Protein AF-A0A259K367-F1 (afdb_monomer)

Structure (mmCIF, N/CA/C/O backbone):
data_AF-A0A259K367-F1
#
_entry.id   AF-A0A259K367-F1
#
loop_
_atom_site.group_PDB
_atom_site.id
_atom_site.type_symbol
_atom_site.label_atom_id
_atom_site.label_alt_id
_atom_site.label_comp_id
_atom_site.label_asym_id
_atom_site.label_entity_id
_atom_site.label_seq_id
_atom_site.pdbx_PDB_ins_code
_atom_site.Cartn_x
_atom_site.Cartn_y
_atom_site.Cartn_z
_atom_site.occupancy
_atom_site.B_iso_or_equiv
_atom_site.auth_seq_id
_atom_site.auth_comp_id
_atom_site.auth_asym_id
_atom_site.auth_atom_id
_atom_site.pdbx_PDB_model_num
ATOM 1 N N . MET A 1 1 ? -36.160 7.643 -13.868 1.00 27.03 1 MET A N 1
ATOM 2 C CA . MET A 1 1 ? -35.502 6.746 -12.889 1.00 27.03 1 MET A CA 1
ATOM 3 C C . MET A 1 1 ? -34.288 6.180 -13.616 1.00 27.03 1 MET A C 1
ATOM 5 O O . MET A 1 1 ? -34.475 5.765 -14.739 1.00 27.03 1 MET A O 1
ATOM 9 N N . THR A 1 2 ? -33.032 6.210 -13.181 1.00 29.30 2 THR A N 1
ATOM 10 C CA . THR A 1 2 ? -32.418 6.476 -11.877 1.00 29.30 2 THR A CA 1
ATOM 11 C C . THR A 1 2 ? -30.907 6.627 -12.103 1.00 29.30 2 THR A C 1
ATOM 13 O O . THR A 1 2 ? -30.274 5.742 -12.668 1.00 29.30 2 THR A O 1
ATOM 16 N N . HIS A 1 3 ? -30.339 7.720 -11.595 1.00 25.05 3 HIS A N 1
ATOM 17 C CA . HIS A 1 3 ? -28.916 8.096 -11.543 1.00 25.05 3 HIS A CA 1
ATOM 18 C C . HIS A 1 3 ? -28.037 7.195 -10.618 1.00 25.05 3 HIS A C 1
ATOM 20 O O . HIS A 1 3 ? -27.158 7.689 -9.924 1.00 25.05 3 HIS A O 1
ATOM 26 N N . ARG A 1 4 ? -28.259 5.873 -10.535 1.00 30.06 4 ARG A N 1
ATOM 27 C CA . ARG A 1 4 ? -27.858 5.062 -9.352 1.00 30.06 4 ARG A CA 1
ATOM 28 C C . ARG A 1 4 ? -26.647 4.113 -9.467 1.00 30.06 4 ARG A C 1
ATOM 30 O O . ARG A 1 4 ? -26.514 3.221 -8.634 1.00 30.06 4 ARG A O 1
ATOM 37 N N . THR A 1 5 ? -25.757 4.233 -10.454 1.00 36.41 5 THR A N 1
ATOM 38 C CA . THR A 1 5 ? -24.794 3.130 -10.721 1.00 36.41 5 THR A CA 1
ATOM 39 C C . THR A 1 5 ? -23.316 3.412 -10.441 1.00 36.41 5 THR A C 1
ATOM 41 O O . THR A 1 5 ? -22.565 2.455 -10.325 1.00 36.41 5 THR A O 1
ATOM 44 N N . GLY A 1 6 ? -22.901 4.668 -10.233 1.00 27.55 6 GLY A N 1
ATOM 45 C CA . GLY A 1 6 ? -21.590 4.976 -9.624 1.00 27.55 6 GLY A CA 1
ATOM 46 C C . GLY A 1 6 ? -21.592 4.796 -8.098 1.00 27.55 6 GLY A C 1
ATOM 47 O O . GLY A 1 6 ? -20.574 4.499 -7.488 1.00 27.55 6 GLY A O 1
ATOM 48 N N . GLU A 1 7 ? -22.775 4.871 -7.481 1.00 30.50 7 GLU A N 1
ATOM 49 C CA . GLU A 1 7 ? -22.944 4.797 -6.029 1.00 30.50 7 GLU A CA 1
ATOM 50 C C . GLU A 1 7 ? -22.576 3.434 -5.424 1.00 30.50 7 GLU A C 1
ATOM 52 O O . GLU A 1 7 ? -22.227 3.379 -4.245 1.00 30.50 7 GLU A O 1
ATOM 57 N N . LYS A 1 8 ? -22.661 2.331 -6.183 1.00 29.92 8 LYS A N 1
ATOM 58 C CA . LYS A 1 8 ? -22.537 0.965 -5.641 1.00 29.92 8 LYS A CA 1
ATOM 59 C C . LYS A 1 8 ? -21.097 0.518 -5.356 1.00 29.92 8 LYS A C 1
ATOM 61 O O . LYS A 1 8 ? -20.915 -0.282 -4.449 1.00 29.92 8 LYS A O 1
ATOM 66 N N . ARG A 1 9 ? -20.090 1.066 -6.051 1.00 31.75 9 ARG A N 1
ATOM 67 C CA . ARG A 1 9 ? -18.671 0.661 -5.922 1.00 31.75 9 ARG A CA 1
ATOM 68 C C . ARG A 1 9 ? -18.044 1.115 -4.600 1.00 31.75 9 ARG A C 1
ATOM 70 O O . ARG A 1 9 ? -17.267 0.393 -3.994 1.00 31.75 9 ARG A O 1
ATOM 77 N N . VAL A 1 10 ? -18.445 2.292 -4.122 1.00 32.44 10 VAL A N 1
ATOM 78 C CA . VAL A 1 10 ? -18.035 2.834 -2.816 1.00 32.44 10 VAL A CA 1
ATOM 79 C C . VAL A 1 10 ? -19.133 2.640 -1.763 1.00 32.44 10 VAL A C 1
ATOM 81 O O . VAL A 1 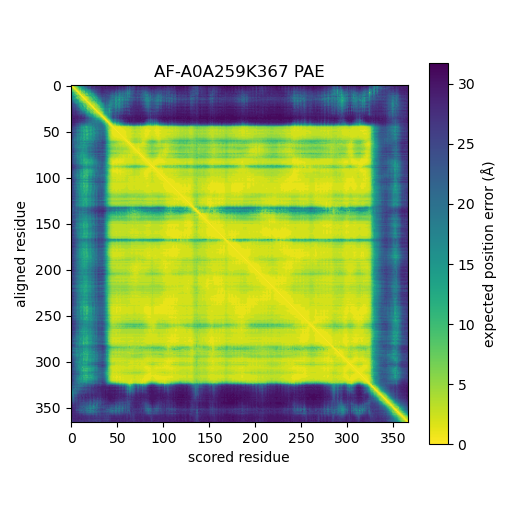10 ? -18.853 2.703 -0.575 1.00 32.44 10 VAL A O 1
ATOM 84 N N . ARG A 1 11 ? -20.376 2.326 -2.181 1.00 32.44 11 ARG A N 1
ATOM 85 C CA . ARG A 1 11 ? -21.226 1.275 -1.586 1.00 32.44 11 ARG A CA 1
ATOM 86 C C . ARG A 1 11 ? -20.780 0.625 -0.289 1.00 32.44 11 ARG A C 1
ATOM 88 O O . ARG A 1 11 ? -21.046 1.173 0.767 1.00 32.44 11 ARG A O 1
ATOM 95 N N . SER A 1 12 ? -20.190 -0.562 -0.428 1.00 37.28 12 SER A N 1
ATOM 96 C CA . SER A 1 12 ? -19.889 -1.510 0.644 1.00 37.28 12 SER A CA 1
ATOM 97 C C . SER A 1 12 ? -18.690 -1.075 1.484 1.00 37.28 12 SER A C 1
ATOM 99 O O . SER A 1 12 ? -18.785 -1.059 2.702 1.00 37.28 12 SER A O 1
ATOM 101 N N . ILE A 1 13 ? -17.612 -0.593 0.856 1.00 34.88 13 ILE A N 1
ATOM 102 C CA . ILE A 1 13 ? -16.393 -0.145 1.551 1.00 34.88 13 ILE A CA 1
ATOM 103 C C . ILE A 1 13 ? -16.637 1.143 2.340 1.00 34.88 13 ILE A C 1
ATOM 105 O O . ILE A 1 13 ? -16.359 1.211 3.536 1.00 34.88 13 ILE A O 1
ATOM 109 N N . ALA A 1 14 ? -17.225 2.165 1.710 1.00 34.38 14 ALA A N 1
ATOM 110 C CA . ALA A 1 14 ? -17.643 3.325 2.474 1.00 34.38 14 ALA A CA 1
ATOM 111 C C . ALA A 1 14 ? -18.891 3.035 3.300 1.00 34.38 14 ALA A C 1
ATOM 113 O O . ALA A 1 14 ? -19.162 3.863 4.131 1.00 34.38 14 ALA A O 1
ATOM 114 N N . ALA A 1 15 ? -19.646 1.939 3.149 1.00 36.12 15 ALA A N 1
ATOM 115 C CA . ALA A 1 15 ? -20.668 1.541 4.133 1.00 36.12 15 ALA A CA 1
ATOM 116 C C . ALA A 1 15 ? -20.095 0.780 5.335 1.00 36.12 15 ALA A C 1
ATOM 118 O O . ALA A 1 15 ? -20.813 0.665 6.314 1.00 36.12 15 ALA A O 1
ATOM 119 N N . ALA A 1 16 ? -18.844 0.316 5.301 1.00 36.44 16 ALA A N 1
ATOM 120 C CA . ALA A 1 16 ? -18.118 -0.152 6.485 1.00 36.44 16 ALA A CA 1
ATOM 121 C C . ALA A 1 16 ? -17.413 1.019 7.199 1.00 36.44 16 ALA A C 1
ATOM 123 O O . ALA A 1 16 ? -17.451 1.128 8.420 1.00 36.44 16 ALA A O 1
ATOM 124 N N . LEU A 1 17 ? -16.851 1.967 6.433 1.00 37.91 17 LEU A N 1
ATOM 125 C CA . LEU A 1 17 ? -16.208 3.171 6.979 1.00 37.91 17 LEU A CA 1
ATOM 126 C C . LEU A 1 17 ? -17.203 4.297 7.326 1.00 37.91 17 LEU A C 1
ATOM 128 O O . LEU A 1 17 ? -16.911 5.101 8.207 1.00 37.91 17 LEU A O 1
ATOM 132 N N . ARG A 1 18 ? -18.389 4.359 6.691 1.00 36.41 18 ARG A N 1
ATOM 133 C CA . ARG A 1 18 ? -19.447 5.354 6.983 1.00 36.41 18 ARG A CA 1
ATOM 134 C C . ARG A 1 18 ? -20.035 5.189 8.370 1.00 36.41 18 ARG A C 1
ATOM 136 O O . ARG A 1 18 ? -20.108 6.203 9.031 1.00 36.41 18 ARG A O 1
ATOM 143 N N . PRO A 1 19 ? -20.481 4.014 8.845 1.00 36.41 19 PRO A N 1
ATOM 144 C CA . PRO A 1 19 ? -21.033 3.886 10.187 1.00 36.41 19 PRO A CA 1
ATOM 145 C C . PRO A 1 19 ? -19.965 4.165 11.246 1.00 36.41 19 PRO A C 1
ATOM 147 O O . PRO A 1 19 ? -20.283 4.803 12.240 1.00 36.41 19 PRO A O 1
ATOM 150 N N . ALA A 1 20 ? -18.697 3.828 10.978 1.00 35.84 20 ALA A N 1
ATOM 151 C CA . ALA A 1 20 ? -17.557 4.193 11.822 1.00 35.84 20 ALA A CA 1
ATOM 152 C C . ALA A 1 20 ? -17.439 5.710 12.057 1.00 35.84 20 ALA A C 1
ATOM 154 O O . ALA A 1 20 ? -17.202 6.161 13.173 1.00 35.84 20 ALA A O 1
ATOM 155 N N . THR A 1 21 ? -17.637 6.511 11.001 1.00 33.19 21 THR A N 1
ATOM 156 C CA . THR A 1 21 ? -17.552 7.985 11.052 1.00 33.19 21 THR A CA 1
ATOM 157 C C . THR A 1 21 ? -18.897 8.683 11.296 1.00 33.19 21 THR A C 1
ATOM 159 O O . THR A 1 21 ? -18.916 9.791 11.824 1.00 33.19 21 THR A O 1
ATOM 162 N N . LEU A 1 22 ? -20.029 8.064 10.946 1.00 30.92 22 LEU A N 1
ATOM 163 C CA . LEU A 1 22 ? -21.388 8.617 11.046 1.00 30.92 22 LEU A CA 1
ATOM 164 C C . LEU A 1 22 ? -22.124 8.195 12.328 1.00 30.92 22 LEU A C 1
ATOM 166 O O . LEU A 1 22 ? -22.942 8.975 12.801 1.00 30.92 22 LEU A O 1
ATOM 170 N N . ARG A 1 23 ? -21.856 7.039 12.959 1.00 34.69 23 ARG A N 1
ATOM 171 C CA . ARG A 1 23 ? -22.461 6.706 14.276 1.00 34.69 23 ARG A CA 1
ATOM 172 C C . ARG A 1 23 ? -21.911 7.585 15.397 1.00 34.69 23 ARG A C 1
ATOM 174 O O . ARG A 1 23 ? -22.658 7.944 16.301 1.00 34.69 23 ARG A O 1
ATOM 181 N N . ALA A 1 24 ? -20.671 8.057 15.252 1.00 33.06 24 ALA A N 1
ATOM 182 C CA . ALA A 1 24 ? -20.119 9.174 16.021 1.00 33.06 24 ALA A CA 1
ATOM 183 C C . ALA A 1 24 ? -20.940 10.484 15.891 1.00 33.06 24 ALA A C 1
ATOM 185 O O . ALA A 1 24 ? -20.804 11.386 16.710 1.00 33.06 24 ALA A O 1
ATOM 186 N N . CYS A 1 25 ? -21.795 10.594 14.869 1.00 28.44 25 CYS A N 1
ATOM 187 C CA . CYS A 1 25 ? -22.557 11.780 14.480 1.00 28.44 25 CYS A CA 1
ATOM 188 C C . CYS A 1 25 ? -24.082 11.611 14.718 1.00 28.44 25 CYS A C 1
ATOM 190 O O . CYS A 1 25 ? -24.797 12.576 14.995 1.00 28.44 25 CYS A O 1
ATOM 192 N N . GLU A 1 26 ? -24.613 10.383 14.686 1.00 28.73 26 GLU A N 1
ATOM 193 C CA . GLU A 1 26 ? -26.017 10.104 15.041 1.00 28.73 26 GLU A CA 1
ATOM 194 C C . GLU A 1 26 ? -26.261 10.056 16.557 1.00 28.73 26 GLU A C 1
ATOM 196 O O . GLU A 1 26 ? -27.324 10.496 17.008 1.00 28.73 26 GLU A O 1
ATOM 201 N N . SER A 1 27 ? -25.282 9.609 17.354 1.00 30.91 27 SER A N 1
ATOM 202 C CA . SER A 1 27 ? -25.311 9.744 18.821 1.00 30.91 27 SER A CA 1
ATOM 203 C C . SER A 1 27 ? -25.411 11.217 19.248 1.00 30.91 27 SER A C 1
ATOM 205 O O . SER A 1 27 ? -26.183 11.549 20.150 1.00 30.91 27 SER A O 1
ATOM 207 N N . TYR A 1 28 ? -24.734 12.101 18.503 1.00 31.20 28 TYR A N 1
ATOM 208 C CA . TYR A 1 28 ? -24.787 13.560 18.626 1.00 31.20 28 TYR A CA 1
ATOM 209 C C . TYR A 1 28 ? -26.187 14.129 18.317 1.00 31.20 28 TYR A C 1
ATOM 211 O O . TYR A 1 28 ? -26.674 15.021 19.007 1.00 31.20 28 TYR A O 1
ATOM 219 N N . SER A 1 29 ? -26.884 13.580 17.315 1.00 26.47 29 SER A N 1
ATOM 220 C CA . SER A 1 29 ? -28.150 14.148 16.815 1.00 26.47 29 SER A CA 1
ATOM 221 C C . SER A 1 29 ? -29.392 13.698 17.595 1.00 26.47 29 SER A C 1
ATOM 223 O O . SER A 1 29 ? -30.350 14.460 17.706 1.00 26.47 29 SER A O 1
ATOM 225 N N . ARG A 1 30 ? -29.398 12.492 18.187 1.00 30.95 30 ARG A N 1
ATOM 226 C CA . ARG A 1 30 ? -30.545 12.022 18.999 1.00 30.95 30 ARG A CA 1
ATOM 227 C C . ARG A 1 30 ? -30.600 12.651 20.397 1.00 30.95 30 ARG A C 1
ATOM 229 O O . ARG A 1 30 ? -31.680 12.723 20.977 1.00 30.95 30 ARG A O 1
ATOM 236 N N . HIS A 1 31 ? -29.473 13.150 20.910 1.00 31.95 31 HIS A N 1
ATOM 237 C CA . HIS A 1 31 ? -29.403 13.843 22.204 1.00 31.95 31 HIS A CA 1
ATOM 238 C C . HIS A 1 31 ? -29.564 15.368 22.087 1.00 31.95 31 HIS A C 1
ATOM 240 O O . HIS A 1 31 ? -30.019 16.000 23.036 1.00 31.95 31 HIS A O 1
ATOM 246 N N . ALA A 1 32 ? -29.303 15.960 20.916 1.00 28.17 32 ALA A N 1
ATOM 247 C CA . ALA A 1 32 ? -29.447 17.402 20.690 1.00 28.17 32 ALA A CA 1
ATOM 248 C C . ALA A 1 32 ? -30.908 17.909 20.622 1.00 28.17 32 ALA A C 1
ATOM 250 O O . ALA A 1 32 ? -31.136 19.112 20.713 1.00 28.17 32 ALA A O 1
ATOM 251 N N . CYS A 1 33 ? -31.910 17.026 20.507 1.00 28.19 33 CYS A N 1
ATOM 252 C CA . CYS A 1 33 ? -33.332 17.411 20.499 1.00 28.19 33 CYS A CA 1
ATOM 253 C C . CYS A 1 33 ? -34.045 17.285 21.857 1.00 28.19 33 CYS A C 1
ATOM 255 O O . CYS A 1 33 ? -35.236 17.579 21.941 1.00 28.19 33 CYS A O 1
ATOM 257 N N . LYS A 1 34 ? -33.354 16.894 22.935 1.00 32.69 34 LYS A N 1
ATOM 258 C CA . LYS A 1 34 ? -33.893 17.001 24.298 1.00 32.69 34 LYS A CA 1
ATOM 259 C C . LYS A 1 34 ? -33.049 17.999 25.069 1.00 32.69 34 LYS A C 1
ATOM 261 O O . LYS A 1 34 ? -31.974 17.664 25.549 1.00 32.69 34 LYS A O 1
ATOM 266 N N . GLY A 1 35 ? -33.549 19.230 25.157 1.00 34.25 35 GLY A N 1
ATOM 267 C CA . GLY A 1 35 ? -32.932 20.305 25.922 1.00 34.25 35 GLY A CA 1
ATOM 268 C C . GLY A 1 35 ? -32.625 19.865 27.351 1.00 34.25 35 GLY A C 1
ATOM 269 O O . GLY A 1 35 ? -33.516 19.791 28.193 1.00 34.25 35 GLY A O 1
ATOM 270 N N . ARG A 1 36 ? -31.354 19.568 27.614 1.00 33.62 36 ARG A N 1
ATOM 271 C CA . ARG A 1 36 ? -30.751 19.571 28.943 1.00 33.62 36 ARG A CA 1
ATOM 272 C C . ARG A 1 36 ? -29.382 20.217 28.813 1.00 33.62 36 ARG A C 1
ATOM 274 O O . ARG A 1 36 ? -28.507 19.744 28.097 1.00 33.62 36 ARG A O 1
ATOM 281 N N . THR A 1 37 ? -29.260 21.356 29.474 1.00 37.47 37 THR A N 1
ATOM 282 C CA . THR A 1 37 ? -28.035 22.109 29.706 1.00 37.47 37 THR A CA 1
ATOM 283 C C . THR A 1 37 ? -26.996 21.209 30.373 1.00 37.47 37 THR A C 1
ATOM 285 O O . THR A 1 37 ? -27.206 20.755 31.495 1.00 37.47 37 THR A O 1
ATOM 288 N N . GLY A 1 38 ? -25.905 20.932 29.658 1.00 36.25 38 GLY A N 1
ATOM 289 C CA . GLY A 1 38 ? -24.807 20.079 30.113 1.00 36.25 38 GLY A CA 1
ATOM 290 C C . GLY A 1 38 ? -24.202 19.292 28.954 1.00 36.25 38 GLY A C 1
ATOM 291 O O . GLY A 1 38 ? -24.364 18.077 28.882 1.00 36.25 38 GLY A O 1
ATOM 292 N N . VAL A 1 39 ? -23.542 19.977 28.014 1.00 36.66 39 VAL A N 1
ATOM 293 C CA . VAL A 1 39 ? -22.762 19.299 26.967 1.00 36.66 39 VAL A CA 1
ATOM 294 C C . VAL A 1 39 ? -21.498 18.759 27.630 1.00 36.66 39 VAL A C 1
ATOM 296 O O . VAL A 1 39 ? -20.497 19.456 27.750 1.00 36.66 39 VAL A O 1
ATOM 299 N N . SER A 1 40 ? -21.578 17.528 28.127 1.00 38.50 40 SER A N 1
ATOM 300 C CA . SER A 1 40 ? -20.388 16.710 28.325 1.00 38.50 40 SER A CA 1
ATOM 301 C C . SER A 1 40 ? -19.811 16.384 26.946 1.00 38.50 40 SER A C 1
ATOM 303 O O . SER A 1 40 ? -20.559 16.097 26.008 1.00 38.50 40 SER A O 1
ATOM 305 N N . ASP A 1 41 ? -18.488 16.475 26.809 1.00 41.09 41 ASP A N 1
ATOM 306 C CA . ASP A 1 41 ? -17.741 16.061 25.619 1.00 41.09 41 ASP A CA 1
ATOM 307 C C . ASP A 1 41 ? -17.978 14.564 25.355 1.00 41.09 41 ASP A C 1
ATOM 309 O O . ASP A 1 41 ? -17.235 13.700 25.821 1.00 41.09 41 ASP A O 1
ATOM 313 N N . PHE A 1 42 ? -19.041 14.231 24.621 1.00 44.66 42 PHE A N 1
ATOM 314 C CA . PHE A 1 42 ? -19.327 12.856 24.229 1.00 44.66 42 PHE A CA 1
ATOM 315 C C . PHE A 1 42 ? -18.332 12.434 23.144 1.00 44.66 42 PHE A C 1
ATOM 317 O O . PHE A 1 42 ? -18.554 12.638 21.948 1.00 44.66 42 PHE A O 1
ATOM 324 N N . LYS A 1 43 ? -17.204 11.859 23.564 1.00 55.94 43 LYS A N 1
ATOM 325 C CA . LYS A 1 43 ? -16.321 11.094 22.684 1.00 55.94 43 LYS A CA 1
ATOM 326 C C . LYS A 1 43 ? -16.922 9.692 22.542 1.00 55.94 43 LYS A C 1
ATOM 328 O O . LYS A 1 43 ? -16.974 8.982 23.543 1.00 55.94 43 LYS A O 1
ATOM 333 N N . PRO A 1 44 ? -17.406 9.289 21.353 1.00 65.19 44 PRO A N 1
ATOM 334 C CA . PRO A 1 44 ? -17.849 7.917 21.154 1.00 65.19 44 PRO A CA 1
ATOM 335 C C . PRO A 1 44 ? -16.680 6.973 21.440 1.00 65.19 44 PRO A C 1
ATOM 337 O O . PRO A 1 44 ? -15.565 7.211 20.971 1.00 65.19 44 PRO A O 1
ATOM 340 N N . ASP A 1 45 ? -16.942 5.928 22.220 1.00 85.94 45 ASP A N 1
ATOM 341 C CA . ASP A 1 45 ? -15.955 4.896 22.512 1.00 85.94 45 ASP A CA 1
ATOM 342 C C . ASP A 1 45 ? -15.573 4.179 21.211 1.00 85.94 45 ASP A C 1
ATOM 344 O O . ASP A 1 45 ? -16.399 3.532 20.561 1.00 85.94 45 ASP A O 1
ATOM 348 N N . LEU A 1 46 ? -14.308 4.321 20.815 1.00 87.56 46 LEU A N 1
ATOM 349 C CA . LEU A 1 46 ? -13.779 3.745 19.586 1.00 87.56 46 LEU A CA 1
ATOM 350 C C . LEU A 1 46 ? -13.860 2.211 19.603 1.00 87.56 46 LEU A C 1
ATOM 352 O O . L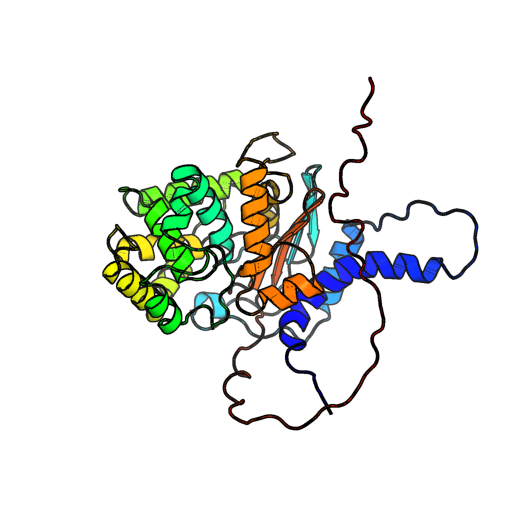EU A 1 46 ? -14.075 1.615 18.548 1.00 87.56 46 LEU A O 1
ATOM 356 N N . ARG A 1 47 ? -13.772 1.575 20.780 1.00 90.81 47 ARG A N 1
ATOM 357 C CA . ARG A 1 47 ? -13.948 0.122 20.940 1.00 90.81 47 ARG A CA 1
ATOM 358 C C . ARG A 1 47 ? -15.364 -0.297 20.580 1.00 90.81 47 ARG A C 1
ATOM 360 O O . ARG A 1 47 ? -15.537 -1.215 19.781 1.00 90.81 47 ARG A O 1
ATOM 367 N N . GLN A 1 48 ? -16.359 0.428 21.088 1.00 89.50 48 GLN A N 1
ATOM 368 C CA . GLN A 1 48 ? -17.757 0.181 20.747 1.00 89.50 48 GLN A CA 1
ATOM 369 C C . GLN A 1 48 ? -18.018 0.407 19.255 1.00 89.50 48 GLN A C 1
ATOM 371 O O . GLN A 1 48 ? -18.674 -0.410 18.619 1.00 89.50 48 GLN A O 1
ATOM 376 N N . VAL A 1 49 ? -17.459 1.467 18.662 1.00 90.31 49 VAL A N 1
ATOM 377 C CA . VAL A 1 49 ? -17.610 1.736 17.223 1.00 90.31 49 VAL A CA 1
ATOM 378 C C . VAL A 1 49 ? -17.025 0.603 16.374 1.00 90.31 49 VAL A C 1
ATOM 380 O O . VAL A 1 49 ? -17.660 0.164 15.417 1.00 90.31 49 VAL A O 1
ATOM 383 N N . VAL A 1 50 ? -15.829 0.115 16.712 1.00 91.69 50 VAL A N 1
ATOM 384 C CA . VAL A 1 50 ? -15.185 -1.002 16.005 1.00 91.69 50 VAL A CA 1
ATOM 385 C C . VAL A 1 50 ? -15.999 -2.295 16.145 1.00 91.69 50 VAL A C 1
ATOM 387 O O . VAL A 1 50 ? -16.204 -2.992 15.148 1.00 91.69 50 VAL A O 1
ATOM 390 N N . ALA A 1 51 ? -16.528 -2.577 17.339 1.00 91.94 51 ALA A N 1
ATOM 391 C CA . ALA A 1 51 ? -17.407 -3.719 17.582 1.00 91.94 51 ALA A CA 1
ATOM 392 C C . ALA A 1 51 ? -18.724 -3.625 16.788 1.00 91.94 51 ALA A C 1
ATOM 394 O O . ALA A 1 51 ? -19.119 -4.595 16.1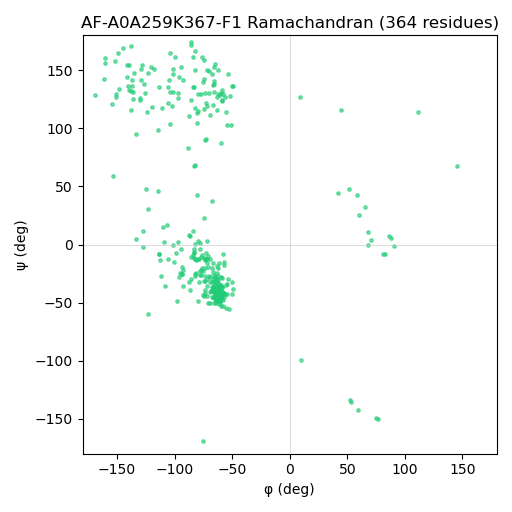40 1.00 91.94 51 ALA A O 1
ATOM 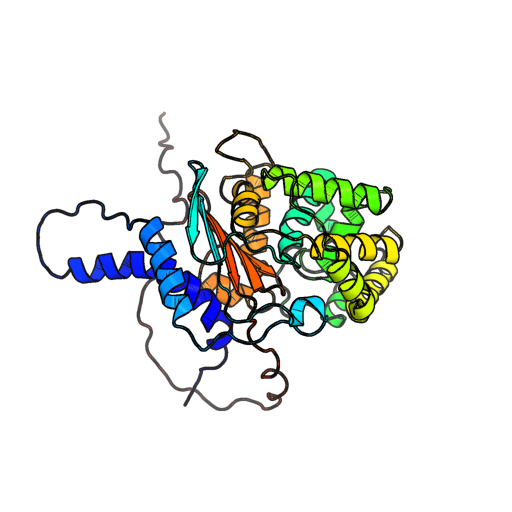395 N N . ASP A 1 52 ? -19.363 -2.451 16.769 1.00 91.00 52 ASP A N 1
ATOM 396 C CA . ASP A 1 52 ? -20.603 -2.203 16.028 1.00 91.00 52 ASP A CA 1
ATOM 397 C C . ASP A 1 52 ? -20.416 -2.434 14.525 1.00 91.00 52 ASP A C 1
ATOM 399 O O . ASP A 1 52 ? -21.261 -3.062 13.891 1.00 91.00 52 ASP A O 1
ATOM 403 N N . ILE A 1 53 ? -19.297 -1.978 13.948 1.00 90.06 53 ILE A N 1
ATOM 404 C CA . ILE A 1 53 ? -18.987 -2.201 12.527 1.00 90.06 53 ILE A CA 1
ATOM 405 C C . ILE A 1 53 ? -18.861 -3.693 12.234 1.00 90.06 53 ILE A C 1
ATOM 407 O O . ILE A 1 53 ? -19.399 -4.160 11.233 1.00 90.06 53 ILE A O 1
ATOM 411 N N . ALA A 1 54 ? -18.154 -4.446 13.079 1.00 89.69 54 ALA A N 1
ATOM 412 C CA . ALA A 1 54 ? -18.013 -5.885 12.889 1.00 89.69 54 ALA A CA 1
ATOM 413 C C . ALA A 1 54 ? -19.365 -6.604 13.001 1.00 89.69 54 ALA A C 1
ATOM 415 O O . ALA A 1 54 ? -19.667 -7.460 12.169 1.00 89.69 54 ALA A O 1
ATOM 416 N N . ALA A 1 55 ? -20.208 -6.208 13.958 1.00 90.50 55 ALA A N 1
ATOM 417 C CA . ALA A 1 55 ? -21.556 -6.744 14.116 1.00 90.50 55 ALA A CA 1
ATOM 418 C C . ALA A 1 55 ? -22.457 -6.417 12.913 1.00 90.50 55 ALA A C 1
ATOM 420 O O . ALA A 1 55 ? -23.115 -7.311 12.380 1.00 90.50 55 ALA A O 1
ATOM 421 N N . ASP A 1 56 ? -22.452 -5.168 12.434 1.00 89.75 56 ASP A N 1
ATOM 422 C CA . ASP A 1 56 ? -23.174 -4.785 11.217 1.00 89.75 56 ASP A CA 1
ATOM 423 C C . ASP A 1 56 ? -22.696 -5.611 10.034 1.00 89.75 56 ASP A C 1
ATOM 425 O O . ASP A 1 56 ? -23.506 -6.123 9.260 1.00 89.75 56 ASP A O 1
ATOM 429 N N . MET A 1 57 ? -21.371 -5.715 9.886 1.00 88.44 57 MET A N 1
ATOM 430 C CA . MET A 1 57 ? -20.762 -6.444 8.798 1.00 88.44 57 MET A CA 1
ATOM 431 C C . MET A 1 57 ? -21.204 -7.886 8.867 1.00 88.44 57 MET A C 1
ATOM 433 O O . MET A 1 57 ? -21.709 -8.326 7.850 1.00 88.44 57 MET A O 1
ATOM 437 N N . ALA A 1 58 ? -21.153 -8.585 10.000 1.00 87.06 58 ALA A N 1
ATOM 438 C CA . ALA A 1 58 ? -21.619 -9.969 10.135 1.00 87.06 58 ALA A CA 1
ATOM 439 C C . ALA A 1 58 ? -23.047 -10.205 9.590 1.00 87.06 58 ALA A C 1
ATOM 441 O O . ALA A 1 58 ? -23.306 -11.252 9.006 1.00 87.06 58 ALA A O 1
ATOM 442 N N . GLN A 1 59 ? -23.937 -9.208 9.671 1.00 89.62 59 GLN A N 1
ATOM 443 C CA . GLN A 1 59 ? -25.321 -9.292 9.176 1.00 89.62 59 GLN A CA 1
ATOM 444 C C . GLN A 1 59 ? -25.492 -8.986 7.673 1.00 89.62 59 GLN A C 1
ATOM 446 O O . GLN A 1 59 ? -26.579 -9.157 7.117 1.00 89.62 59 GLN A O 1
ATOM 451 N N . ARG A 1 60 ? -24.454 -8.498 6.982 1.00 85.44 60 ARG A N 1
ATOM 452 C CA . ARG A 1 60 ? -24.525 -8.172 5.548 1.00 85.44 60 ARG A CA 1
ATOM 453 C C . ARG A 1 60 ? -24.452 -9.429 4.688 1.00 85.44 60 ARG A C 1
ATOM 455 O O . ARG A 1 60 ? -23.506 -10.204 4.774 1.00 85.44 60 ARG A O 1
ATOM 462 N N . THR A 1 61 ? -25.400 -9.559 3.767 1.00 83.62 61 THR A N 1
ATOM 463 C CA . THR A 1 61 ? -25.411 -10.614 2.740 1.00 83.62 61 THR A CA 1
ATOM 464 C C . THR A 1 61 ? -24.767 -10.163 1.425 1.00 83.62 61 THR A C 1
ATOM 466 O O . THR A 1 61 ? -24.340 -10.988 0.621 1.00 83.62 61 THR A O 1
ATOM 469 N N . ASP A 1 62 ? -24.641 -8.852 1.195 1.00 83.31 62 ASP A N 1
ATOM 470 C CA . ASP A 1 62 ? -24.035 -8.259 0.000 1.00 83.31 62 ASP A CA 1
ATOM 471 C C . ASP A 1 62 ? -22.501 -8.199 0.097 1.00 83.31 62 ASP A C 1
ATOM 473 O O . ASP A 1 62 ? -21.900 -7.128 0.173 1.00 83.31 62 ASP A O 1
ATOM 477 N N . ARG A 1 63 ? -21.854 -9.370 0.075 1.00 82.19 63 ARG A N 1
ATOM 478 C CA . ARG A 1 63 ? -20.396 -9.510 0.242 1.00 82.19 63 ARG A CA 1
ATOM 479 C C . ARG A 1 63 ? -19.569 -9.290 -1.024 1.00 82.19 63 ARG A C 1
ATOM 481 O O . ARG A 1 63 ? -18.363 -9.156 -0.927 1.00 82.19 63 ARG A O 1
ATOM 488 N N . GLY A 1 64 ? -20.171 -9.219 -2.209 1.00 87.38 64 GLY A N 1
ATOM 489 C CA . GLY A 1 64 ? -19.408 -9.168 -3.464 1.00 87.38 64 GLY A CA 1
ATOM 490 C C . GLY A 1 64 ? -18.854 -10.542 -3.856 1.00 87.38 64 GLY A C 1
ATOM 491 O O . GLY A 1 64 ? -19.483 -11.555 -3.570 1.00 87.38 64 GLY A O 1
ATOM 492 N N . ALA A 1 65 ? -17.717 -10.580 -4.553 1.00 84.38 65 ALA A N 1
ATOM 493 C CA . ALA A 1 65 ? -17.082 -11.819 -5.007 1.00 84.38 65 ALA A CA 1
ATOM 494 C C . ALA A 1 65 ? -15.569 -11.774 -4.791 1.00 84.38 65 ALA A C 1
ATOM 496 O O . ALA A 1 65 ? -14.942 -10.737 -5.010 1.00 84.38 65 ALA A O 1
ATOM 497 N N . VAL A 1 66 ? -14.979 -12.902 -4.401 1.00 86.75 66 VAL A N 1
ATOM 498 C CA . VAL A 1 66 ? -13.523 -13.020 -4.265 1.00 86.75 66 VAL A CA 1
ATOM 499 C C . VAL A 1 66 ? -12.815 -12.817 -5.605 1.00 86.75 66 VAL A C 1
ATOM 501 O O . VAL A 1 66 ? -13.349 -13.126 -6.680 1.00 86.75 66 VAL A O 1
ATOM 504 N N . ALA A 1 67 ? -11.589 -12.296 -5.549 1.00 84.69 67 ALA A N 1
ATOM 505 C CA . ALA A 1 67 ? -10.715 -12.279 -6.711 1.00 84.69 67 ALA A CA 1
ATOM 506 C C . ALA A 1 67 ? -10.420 -13.720 -7.152 1.00 84.69 67 ALA A C 1
ATOM 508 O O . ALA A 1 67 ? -10.038 -14.560 -6.348 1.00 84.69 67 ALA A O 1
ATOM 509 N N . SER A 1 68 ? -10.610 -14.000 -8.440 1.00 86.19 68 SER A N 1
ATOM 510 C CA . SER A 1 68 ? -10.530 -15.360 -8.998 1.00 86.19 68 SER A CA 1
ATOM 511 C C . SER A 1 68 ? -9.593 -15.473 -10.199 1.00 86.19 68 SER A C 1
ATOM 513 O O . SER A 1 68 ? -9.601 -16.482 -10.895 1.00 86.19 68 SER A O 1
ATOM 515 N N . TYR A 1 69 ? -8.784 -14.439 -10.463 1.00 84.06 69 TYR A N 1
ATOM 516 C CA . TYR A 1 69 ? -7.807 -14.474 -11.556 1.00 84.06 69 TYR A CA 1
ATOM 517 C C . TYR A 1 69 ? -6.572 -15.327 -11.216 1.00 84.06 69 TYR A C 1
ATOM 519 O O . TYR A 1 69 ? -5.910 -15.793 -12.138 1.00 84.06 69 TYR A O 1
ATOM 527 N N . ILE A 1 70 ? -6.309 -15.569 -9.924 1.00 86.12 70 ILE A N 1
ATOM 528 C CA . ILE A 1 70 ? -5.379 -16.598 -9.440 1.00 86.12 70 ILE A CA 1
ATOM 529 C C . ILE A 1 70 ? -6.084 -17.568 -8.477 1.00 86.12 70 ILE A C 1
ATOM 531 O O . ILE A 1 70 ? -6.985 -17.140 -7.744 1.00 86.12 70 ILE A O 1
ATOM 535 N N . PRO A 1 71 ? -5.689 -18.856 -8.448 1.00 87.81 71 PRO A N 1
ATOM 536 C CA . PRO A 1 71 ? -6.329 -19.872 -7.609 1.00 87.81 71 PRO A CA 1
ATOM 537 C C . PRO A 1 71 ? -6.291 -19.578 -6.105 1.00 87.81 71 PRO A C 1
ATOM 539 O O . PRO A 1 71 ? -7.225 -19.924 -5.389 1.00 87.81 71 PRO A O 1
ATOM 542 N N . GLU A 1 72 ? -5.224 -18.958 -5.609 1.00 90.00 72 GLU A N 1
ATOM 543 C CA . GLU A 1 72 ? -4.976 -18.743 -4.179 1.00 90.00 72 GLU A CA 1
ATOM 544 C C . GLU A 1 72 ? -5.977 -17.752 -3.586 1.00 90.00 72 GLU A C 1
ATOM 546 O O . GLU A 1 72 ? -6.505 -17.987 -2.503 1.00 90.00 72 GLU A O 1
ATOM 551 N N . LEU A 1 73 ? -6.318 -16.689 -4.323 1.00 87.44 73 LEU A N 1
ATOM 552 C CA . LEU A 1 73 ? -7.319 -15.711 -3.883 1.00 87.44 73 LEU A CA 1
ATOM 553 C C . LEU A 1 73 ? -8.749 -16.258 -3.974 1.00 87.44 73 LEU A C 1
ATOM 555 O O . LEU A 1 73 ? -9.612 -15.851 -3.199 1.00 87.44 73 LEU A O 1
ATOM 559 N N . ALA A 1 74 ? -9.000 -17.206 -4.881 1.00 88.12 74 ALA A N 1
ATOM 560 C CA . ALA A 1 74 ? -10.323 -17.796 -5.072 1.00 88.12 74 ALA A CA 1
ATOM 561 C C . ALA A 1 74 ? -10.750 -18.715 -3.913 1.00 88.12 74 ALA A C 1
ATOM 563 O O . ALA A 1 74 ? -11.936 -19.004 -3.771 1.00 88.12 74 ALA A O 1
ATOM 564 N N . LYS A 1 75 ? -9.792 -19.188 -3.105 1.00 89.19 75 LYS A N 1
ATOM 565 C CA . LYS A 1 75 ? -10.015 -20.134 -1.997 1.00 89.19 75 LYS A CA 1
ATOM 566 C C . LYS A 1 75 ? -10.424 -19.458 -0.686 1.00 89.19 75 LYS A C 1
ATOM 568 O O . LYS A 1 75 ? -10.789 -20.154 0.257 1.00 89.19 75 LYS A O 1
ATOM 573 N N . VAL A 1 76 ? -10.335 -18.131 -0.601 1.00 88.12 76 VAL A N 1
ATOM 574 C CA . VAL A 1 76 ? -10.573 -17.397 0.647 1.00 88.12 76 VAL A CA 1
ATOM 575 C C . VAL A 1 76 ? -12.079 -17.363 0.973 1.00 88.12 76 VAL A C 1
ATOM 577 O O . VAL A 1 76 ? -12.867 -17.008 0.091 1.00 88.12 76 VAL A O 1
ATOM 580 N N . PRO A 1 77 ? -12.512 -17.701 2.206 1.00 89.88 77 PRO A N 1
ATOM 581 C CA . PRO A 1 77 ? -13.924 -17.646 2.594 1.00 89.88 77 PRO A CA 1
ATOM 582 C C . PRO A 1 77 ? -14.517 -16.233 2.479 1.00 89.88 77 PRO A C 1
ATOM 584 O O . PRO A 1 77 ? -13.966 -15.262 2.989 1.00 89.88 77 PRO A O 1
ATOM 587 N N . LEU A 1 78 ? -15.657 -16.097 1.797 1.00 87.69 78 LEU A N 1
ATOM 588 C CA . LEU A 1 78 ? -16.260 -14.794 1.473 1.00 87.69 78 LEU A CA 1
ATOM 589 C C . LEU A 1 78 ? -16.910 -14.089 2.683 1.00 87.69 78 LEU A C 1
ATOM 591 O O . LEU A 1 78 ? -17.154 -12.882 2.645 1.00 87.69 78 LEU A O 1
ATOM 595 N N . ASP A 1 79 ? -17.233 -14.839 3.731 1.00 87.81 79 ASP A N 1
ATOM 596 C CA . ASP A 1 79 ? -17.929 -14.386 4.937 1.00 87.81 79 ASP A CA 1
ATOM 597 C C . ASP A 1 79 ? -17.014 -13.736 5.983 1.00 87.81 79 ASP A C 1
ATOM 599 O O . ASP A 1 79 ? -17.516 -13.184 6.962 1.00 87.81 79 ASP A O 1
ATOM 603 N N . GLN A 1 80 ? -15.703 -13.714 5.737 1.00 91.94 80 GLN A N 1
ATOM 604 C CA . GLN A 1 80 ? -14.722 -13.122 6.640 1.00 91.94 80 GLN A CA 1
ATOM 605 C C . GLN A 1 80 ? -14.731 -11.590 6.619 1.00 91.94 80 GLN A C 1
ATOM 607 O O . GLN A 1 80 ? -14.882 -10.925 5.579 1.00 91.94 80 GLN A O 1
ATOM 612 N N . PHE A 1 81 ? -14.529 -11.024 7.805 1.00 95.00 81 PHE A N 1
ATOM 613 C CA . PHE A 1 81 ? -14.383 -9.590 8.003 1.00 95.00 81 PHE A CA 1
ATOM 614 C C . PHE A 1 81 ? -13.454 -9.309 9.174 1.00 95.00 81 PHE A C 1
ATOM 616 O O . PHE A 1 81 ? -13.635 -9.846 10.260 1.00 95.00 81 PHE A O 1
ATOM 623 N N . ALA A 1 82 ? -12.523 -8.383 8.982 1.00 96.25 82 ALA A N 1
ATOM 624 C CA . ALA A 1 82 ? -11.652 -7.896 10.033 1.00 96.25 82 ALA A CA 1
ATOM 625 C C . ALA A 1 82 ? -11.528 -6.376 10.002 1.00 96.25 82 ALA A C 1
ATOM 627 O O . ALA A 1 82 ? -11.503 -5.751 8.938 1.00 96.25 82 ALA A O 1
ATOM 628 N N . ILE A 1 83 ? -11.368 -5.792 11.183 1.00 97.81 83 ILE A N 1
ATOM 629 C CA . ILE A 1 83 ? -10.996 -4.394 11.368 1.00 97.81 83 ILE A CA 1
ATOM 630 C C . ILE A 1 83 ? -10.009 -4.281 12.531 1.00 97.81 83 ILE A C 1
ATOM 632 O O . ILE A 1 83 ? -10.193 -4.901 13.576 1.00 97.81 83 ILE A O 1
ATOM 636 N N . ALA A 1 84 ? -8.963 -3.484 12.339 1.00 98.38 84 ALA A N 1
ATOM 637 C CA . ALA A 1 84 ? -7.981 -3.142 13.357 1.00 98.38 84 ALA A CA 1
ATOM 638 C C . ALA A 1 84 ? -7.658 -1.647 13.282 1.00 98.38 84 ALA A C 1
ATOM 640 O O . ALA A 1 84 ? -7.490 -1.087 12.195 1.00 98.38 84 ALA A O 1
ATOM 641 N N . VAL A 1 85 ? -7.577 -0.998 14.437 1.00 98.12 85 VAL A N 1
ATOM 642 C CA . VAL A 1 85 ? -7.301 0.431 14.576 1.00 98.12 85 VAL A CA 1
ATOM 643 C C . VAL A 1 85 ? -6.178 0.614 15.585 1.00 98.12 85 VAL A C 1
ATOM 645 O O . VAL A 1 85 ? -6.291 0.167 16.721 1.00 98.12 85 VAL A O 1
ATOM 648 N N . THR A 1 86 ? -5.110 1.290 15.171 1.00 96.25 86 THR A N 1
ATOM 649 C CA . THR A 1 86 ? -3.995 1.685 16.039 1.00 96.25 86 THR A CA 1
ATOM 650 C C . THR A 1 86 ? -4.005 3.193 16.223 1.00 96.25 86 THR A C 1
ATOM 652 O O . THR A 1 86 ? -3.852 3.938 15.251 1.00 96.25 86 THR A O 1
ATOM 655 N N . THR A 1 87 ? -4.183 3.653 17.453 1.00 92.88 87 THR A N 1
ATOM 656 C CA . THR A 1 87 ? -4.231 5.078 17.809 1.00 92.88 87 THR A CA 1
ATOM 657 C C . THR A 1 87 ? -2.833 5.663 18.058 1.00 92.88 87 THR A C 1
ATOM 659 O O . THR A 1 87 ? -1.818 4.964 18.023 1.00 92.88 87 THR A O 1
ATOM 662 N N . ALA A 1 88 ? -2.762 6.980 18.280 1.00 84.06 88 ALA A N 1
ATOM 663 C CA . ALA A 1 88 ? -1.507 7.706 18.509 1.00 84.06 88 ALA A CA 1
ATOM 664 C C . ALA A 1 88 ? -0.751 7.255 19.768 1.00 84.06 88 ALA A C 1
ATOM 666 O O . ALA A 1 88 ? 0.474 7.281 19.790 1.00 84.06 88 ALA A O 1
ATOM 667 N N . ASP A 1 89 ? -1.478 6.849 20.801 1.00 84.50 89 ASP A N 1
ATOM 668 C CA . ASP A 1 89 ? -0.972 6.318 22.067 1.00 84.50 89 ASP A CA 1
ATOM 669 C C . ASP A 1 89 ? -0.626 4.821 21.998 1.00 84.50 89 ASP A C 1
ATOM 671 O O . ASP A 1 89 ? -0.125 4.258 22.967 1.00 84.50 89 ASP A O 1
ATOM 675 N N . GLY A 1 90 ? -0.814 4.186 20.836 1.00 85.88 90 GLY A N 1
ATOM 676 C CA . GLY A 1 90 ? -0.477 2.781 20.614 1.00 85.88 90 GLY A CA 1
ATOM 677 C C . GLY A 1 90 ? -1.571 1.800 21.020 1.00 85.88 90 GLY A C 1
ATOM 678 O O . GLY A 1 90 ? -1.336 0.594 20.967 1.00 85.88 90 GLY A O 1
ATOM 679 N N . GLU A 1 91 ? -2.759 2.282 21.393 1.00 93.75 91 GLU A N 1
ATOM 680 C CA . GLU A 1 91 ? -3.902 1.414 21.655 1.00 93.75 91 GLU A CA 1
ATOM 681 C C . GLU A 1 91 ? -4.286 0.670 20.369 1.00 93.75 91 GLU A C 1
ATOM 683 O O . GLU A 1 91 ? -4.485 1.272 19.310 1.00 93.75 91 GLU A O 1
ATOM 688 N N . MET A 1 92 ? -4.376 -0.657 20.469 1.00 96.88 92 MET A N 1
ATOM 689 C CA . MET A 1 92 ? -4.848 -1.530 19.401 1.00 96.88 92 MET A CA 1
ATOM 690 C C . MET A 1 92 ? -6.287 -1.954 19.693 1.00 96.88 92 MET A C 1
ATOM 692 O O . MET A 1 92 ? -6.563 -2.602 20.704 1.00 96.88 92 MET A O 1
ATOM 696 N N . ILE A 1 93 ? -7.197 -1.605 18.789 1.00 97.62 93 ILE A N 1
ATOM 697 C CA . ILE A 1 93 ? -8.621 -1.924 18.877 1.00 97.62 93 ILE A CA 1
ATOM 698 C C . ILE A 1 93 ? -8.995 -2.759 17.658 1.00 97.62 93 ILE A C 1
ATOM 700 O O . ILE A 1 93 ? -8.901 -2.283 16.527 1.00 97.62 93 ILE A O 1
ATOM 704 N N . CYS A 1 94 ? -9.447 -3.989 17.886 1.00 98.00 94 CYS A N 1
ATOM 705 C CA . CYS A 1 94 ? -9.751 -4.940 16.823 1.00 98.00 94 CYS A CA 1
ATOM 706 C C . CYS A 1 94 ? -11.150 -5.543 16.969 1.00 98.00 94 CYS A C 1
ATOM 708 O O . CYS A 1 94 ? -11.671 -5.657 18.078 1.00 98.00 94 CYS A O 1
ATOM 710 N N . ALA A 1 95 ? -11.726 -5.983 15.851 1.00 96.94 95 ALA A N 1
ATOM 711 C CA . ALA A 1 95 ? -12.907 -6.841 15.820 1.00 96.94 95 ALA A CA 1
ATOM 712 C C . ALA A 1 95 ? -12.929 -7.714 14.552 1.00 96.94 95 ALA A C 1
ATOM 714 O O . ALA A 1 95 ? -12.305 -7.380 13.540 1.00 96.94 95 ALA A O 1
ATOM 715 N N . GLY A 1 96 ? -13.667 -8.825 14.614 1.00 96.19 96 GLY A N 1
ATOM 716 C CA . GLY A 1 96 ? -13.739 -9.818 13.539 1.00 96.19 96 GLY A CA 1
ATOM 717 C C . GLY A 1 96 ? -12.486 -10.695 13.448 1.00 96.19 96 GLY A C 1
ATOM 718 O O . GLY A 1 96 ? -11.811 -10.929 14.447 1.00 96.19 96 GLY A O 1
ATOM 719 N N . ASP A 1 97 ? -12.154 -11.148 12.244 1.00 96.81 97 ASP A N 1
ATOM 720 C CA . ASP A 1 97 ? -11.079 -12.102 11.946 1.00 96.81 97 ASP A CA 1
ATOM 721 C C . ASP A 1 97 ? -9.686 -11.440 11.889 1.00 96.81 97 ASP A C 1
ATOM 723 O O . ASP A 1 97 ? -8.897 -11.688 10.978 1.00 96.81 97 ASP A O 1
ATOM 727 N N . PHE A 1 98 ? -9.378 -10.538 12.826 1.00 97.50 98 PHE A N 1
ATOM 728 C CA . PHE A 1 98 ? -8.231 -9.620 12.732 1.00 97.50 98 PHE A CA 1
ATOM 729 C C . PHE A 1 98 ? -6.842 -10.265 12.782 1.00 97.50 98 PHE A C 1
ATOM 731 O O . PHE A 1 98 ? -5.883 -9.598 12.389 1.00 97.50 98 PHE A O 1
ATOM 738 N N . GLU A 1 99 ? -6.738 -11.525 13.216 1.00 97.56 99 GLU A N 1
ATOM 739 C CA . GLU A 1 99 ? -5.513 -12.343 13.173 1.00 97.56 99 GLU A CA 1
ATOM 740 C C . GLU A 1 99 ? -5.422 -13.241 11.930 1.00 97.56 99 GLU A C 1
ATOM 742 O O . GLU A 1 99 ? -4.414 -13.913 11.726 1.00 97.56 99 GLU A O 1
ATOM 747 N N . THR A 1 100 ? -6.443 -13.264 11.071 1.00 96.88 100 THR A N 1
ATOM 748 C CA . THR A 1 100 ? -6.367 -14.029 9.824 1.00 96.88 100 THR A CA 1
ATOM 749 C C . THR A 1 100 ? -5.438 -13.313 8.853 1.00 96.88 100 THR A C 1
ATOM 751 O O . THR A 1 100 ? -5.651 -12.148 8.504 1.00 96.88 100 THR A O 1
ATOM 754 N N . ALA A 1 101 ? -4.386 -14.007 8.425 1.00 96.94 101 ALA A N 1
ATOM 755 C CA . ALA A 1 101 ? -3.439 -13.482 7.456 1.00 96.94 101 ALA A CA 1
ATOM 756 C C . ALA A 1 101 ? -4.029 -13.507 6.041 1.00 96.94 101 ALA A C 1
ATOM 758 O O . ALA A 1 101 ? -4.669 -14.474 5.627 1.00 96.94 101 ALA A O 1
ATOM 759 N N . PHE A 1 102 ? -3.766 -12.452 5.277 1.00 96.06 102 PHE A N 1
ATOM 760 C CA . PHE A 1 102 ? -4.145 -12.344 3.874 1.00 96.06 102 PHE A CA 1
ATOM 761 C C . PHE A 1 102 ? -3.039 -11.662 3.072 1.00 96.06 102 PHE A C 1
ATOM 763 O O . PHE A 1 102 ? -2.258 -10.868 3.601 1.00 96.06 102 PHE A O 1
ATOM 770 N N . SER A 1 103 ? -2.977 -11.940 1.770 1.00 96.88 103 SER A N 1
ATOM 771 C CA . SER A 1 103 ? -2.047 -11.248 0.877 1.00 96.88 103 SER A CA 1
ATOM 772 C C . SER A 1 103 ? -2.435 -9.770 0.743 1.00 96.88 103 SER A C 1
ATOM 774 O O . SER A 1 103 ? -3.529 -9.432 0.276 1.00 96.88 103 SER A O 1
ATOM 776 N N . ILE A 1 104 ? -1.530 -8.867 1.132 1.00 97.00 104 ILE A N 1
ATOM 777 C CA . ILE A 1 104 ? -1.790 -7.419 1.131 1.00 97.00 104 ILE A CA 1
ATOM 778 C C . ILE A 1 104 ? -1.833 -6.830 -0.282 1.00 97.00 104 ILE A C 1
ATOM 780 O O . ILE A 1 104 ? -2.358 -5.729 -0.484 1.00 97.00 104 ILE A O 1
ATOM 784 N N . GLN A 1 105 ? -1.321 -7.557 -1.281 1.00 96.19 105 GLN A N 1
ATOM 785 C CA . GLN A 1 105 ? -1.426 -7.203 -2.693 1.00 96.19 105 GLN A CA 1
ATOM 786 C C . GLN A 1 105 ? -0.949 -5.763 -2.935 1.00 96.19 105 GLN A C 1
ATOM 788 O O . GLN A 1 105 ? 0.072 -5.333 -2.405 1.00 96.19 105 GLN A O 1
ATOM 793 N N . SER A 1 106 ? -1.691 -4.965 -3.702 1.00 96.50 106 SER A N 1
ATOM 794 C CA . SER A 1 106 ? -1.354 -3.569 -3.999 1.00 96.50 106 SER A CA 1
ATOM 795 C C . SER A 1 106 ? -1.196 -2.638 -2.791 1.00 96.50 106 SER A C 1
ATOM 797 O O . SER A 1 106 ? -0.762 -1.505 -2.994 1.00 96.50 106 SER A O 1
ATOM 799 N N . ILE A 1 107 ? -1.525 -3.054 -1.564 1.00 98.50 107 ILE A N 1
ATOM 800 C CA . ILE A 1 107 ? -1.195 -2.278 -0.360 1.00 98.50 107 ILE A CA 1
ATOM 801 C C . ILE A 1 107 ? 0.324 -2.231 -0.151 1.00 98.50 107 ILE A C 1
ATOM 803 O O . ILE A 1 107 ? 0.844 -1.203 0.282 1.00 98.50 107 ILE A O 1
ATOM 807 N N . SER A 1 108 ? 1.052 -3.268 -0.587 1.00 98.56 108 SER A N 1
ATOM 808 C CA . SER A 1 108 ? 2.520 -3.316 -0.563 1.00 98.56 108 SER A CA 1
ATOM 809 C C . SER A 1 108 ? 3.171 -2.107 -1.249 1.00 98.56 108 SER A C 1
ATOM 811 O O . SER A 1 108 ? 4.245 -1.665 -0.845 1.00 98.56 108 SER A O 1
ATOM 813 N N . LYS A 1 109 ? 2.487 -1.525 -2.248 1.00 98.62 109 LYS A N 1
ATOM 814 C CA . LYS A 1 109 ? 2.935 -0.357 -3.023 1.00 98.62 109 LYS A CA 1
ATOM 815 C C . LYS A 1 109 ? 3.168 0.876 -2.147 1.00 98.62 109 LYS A C 1
ATOM 817 O O . LYS A 1 109 ? 3.984 1.723 -2.492 1.00 98.62 109 LYS A O 1
ATOM 822 N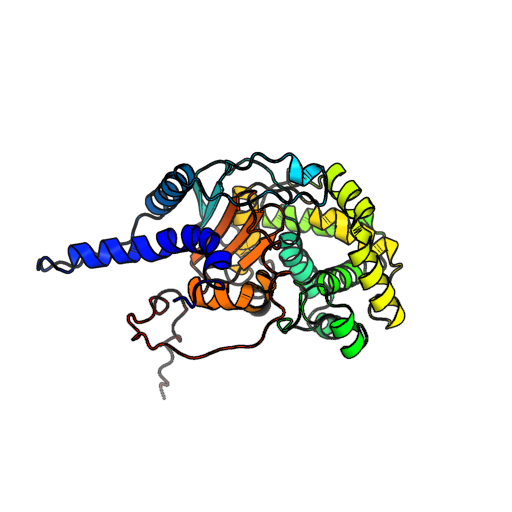 N . VAL A 1 110 ? 2.466 0.985 -1.014 1.00 98.69 110 VAL A N 1
ATOM 823 C CA . VAL A 1 110 ? 2.686 2.058 -0.030 1.00 98.69 110 VAL A CA 1
ATOM 824 C C . VAL A 1 110 ? 4.077 1.928 0.586 1.00 98.69 110 VAL A C 1
ATOM 826 O O . VAL A 1 110 ? 4.817 2.904 0.648 1.00 98.69 110 VAL A O 1
ATOM 829 N N . PHE A 1 111 ? 4.455 0.719 0.998 1.00 98.69 111 PHE A N 1
ATOM 830 C CA . PHE A 1 111 ? 5.728 0.467 1.669 1.00 98.69 111 PHE A CA 1
ATOM 831 C C . PHE A 1 111 ? 6.913 0.532 0.702 1.00 98.69 111 PHE A C 1
ATOM 833 O O . PHE A 1 111 ? 7.943 1.117 1.036 1.00 98.69 111 PHE A O 1
ATOM 840 N N . THR A 1 112 ? 6.758 0.013 -0.519 1.00 98.56 112 THR A N 1
ATOM 841 C CA . THR A 1 112 ? 7.811 0.111 -1.540 1.00 98.56 112 THR A CA 1
ATOM 842 C C . THR A 1 112 ? 8.025 1.549 -2.009 1.00 98.56 112 THR A C 1
ATOM 844 O O . THR A 1 112 ? 9.170 1.962 -2.182 1.00 98.56 112 THR A O 1
ATOM 847 N N . LEU A 1 113 ? 6.962 2.357 -2.116 1.00 98.62 113 LEU A N 1
ATOM 848 C CA . LEU A 1 113 ? 7.088 3.796 -2.361 1.00 98.62 113 LEU A CA 1
ATOM 849 C C . LEU A 1 113 ? 7.890 4.489 -1.251 1.00 98.62 113 LEU A C 1
ATOM 851 O O . LEU A 1 113 ? 8.771 5.297 -1.543 1.00 98.62 113 LEU A O 1
ATOM 855 N N . THR A 1 114 ? 7.605 4.174 0.012 1.00 98.38 114 THR A N 1
ATOM 856 C CA . THR A 1 114 ? 8.323 4.750 1.156 1.00 98.38 114 THR A CA 1
ATOM 857 C C . THR A 1 114 ? 9.815 4.445 1.104 1.00 98.38 114 THR A C 1
ATOM 859 O O . THR A 1 114 ? 10.627 5.360 1.258 1.00 98.38 114 THR A O 1
ATOM 862 N N . LEU A 1 115 ? 10.182 3.193 0.824 1.00 97.75 115 LEU A N 1
ATOM 863 C CA . LEU A 1 115 ? 11.580 2.796 0.655 1.00 97.75 115 LEU A CA 1
ATOM 864 C C . LEU A 1 115 ? 12.249 3.514 -0.519 1.00 97.75 115 LEU A C 1
ATOM 866 O O . LEU A 1 115 ? 13.336 4.065 -0.356 1.00 97.75 115 LEU A O 1
ATOM 870 N N . ALA A 1 116 ? 11.585 3.579 -1.674 1.00 97.62 116 ALA A N 1
ATOM 871 C CA . ALA A 1 116 ? 12.153 4.203 -2.866 1.00 97.62 116 ALA A CA 1
ATOM 872 C C . ALA A 1 116 ? 12.373 5.710 -2.672 1.00 97.62 116 ALA A C 1
ATOM 874 O O . ALA A 1 116 ? 13.379 6.254 -3.123 1.00 97.62 116 ALA A O 1
ATOM 875 N N . LEU A 1 117 ? 11.482 6.389 -1.940 1.00 96.38 117 LEU A N 1
ATOM 876 C CA . LEU A 1 117 ? 11.681 7.782 -1.528 1.00 96.38 117 LEU A CA 1
ATOM 877 C C . LEU A 1 117 ? 12.824 7.942 -0.521 1.00 96.38 117 LEU A C 1
ATOM 879 O O . LEU A 1 117 ? 13.491 8.976 -0.516 1.00 96.38 117 LEU A O 1
ATOM 883 N N . GLY A 1 118 ? 13.047 6.945 0.336 1.00 93.62 118 GLY A N 1
ATOM 884 C CA . GLY A 1 118 ? 14.213 6.872 1.214 1.00 93.62 118 GLY A CA 1
ATOM 885 C C . GLY A 1 118 ? 15.522 6.818 0.429 1.00 93.62 118 GLY A C 1
ATOM 886 O O . GLY A 1 118 ? 16.440 7.573 0.735 1.00 93.62 118 GLY A O 1
ATOM 887 N N . GLN A 1 119 ? 15.561 5.978 -0.604 1.00 92.94 119 GLN A N 1
ATOM 888 C CA . GLN A 1 119 ? 16.750 5.680 -1.398 1.00 92.94 119 GLN A CA 1
ATOM 889 C C . GLN A 1 119 ? 17.080 6.746 -2.449 1.00 92.94 119 GLN A C 1
ATOM 891 O O . GLN A 1 119 ? 18.221 7.188 -2.540 1.00 92.94 119 GLN A O 1
ATOM 896 N N . LEU A 1 120 ? 16.090 7.163 -3.242 1.00 94.06 120 LEU A N 1
ATOM 897 C CA . LEU A 1 120 ? 16.293 8.033 -4.406 1.00 94.06 120 LEU A CA 1
ATOM 898 C C . LEU A 1 120 ? 15.823 9.479 -4.165 1.00 94.06 120 LEU A C 1
ATOM 900 O O . LEU A 1 120 ? 16.131 10.381 -4.946 1.00 94.06 120 LEU A O 1
ATOM 904 N N . GLY A 1 121 ? 15.073 9.726 -3.087 1.00 94.12 121 GLY A N 1
ATOM 905 C CA . GLY A 1 121 ? 14.497 11.040 -2.810 1.00 94.12 121 GLY A CA 1
ATOM 906 C C . GLY A 1 121 ? 13.562 11.507 -3.928 1.00 94.12 121 GLY A C 1
ATOM 907 O O . GLY A 1 121 ? 12.833 10.717 -4.526 1.00 94.12 121 GLY A O 1
ATOM 908 N N . ASP A 1 122 ? 13.591 12.806 -4.227 1.00 93.75 122 ASP A N 1
ATOM 909 C CA . ASP A 1 122 ? 12.699 13.405 -5.228 1.00 93.75 122 ASP A CA 1
ATOM 910 C C . ASP A 1 122 ? 13.060 13.047 -6.677 1.00 93.75 122 ASP A C 1
ATOM 912 O O . ASP A 1 122 ? 12.218 13.184 -7.566 1.00 93.75 122 ASP A O 1
ATOM 916 N N . ASN A 1 123 ? 14.245 12.476 -6.920 1.00 95.31 123 ASN A N 1
ATOM 917 C CA . ASN A 1 123 ? 14.601 11.938 -8.235 1.00 95.31 123 ASN A CA 1
ATOM 918 C C . ASN A 1 123 ? 13.695 10.764 -8.648 1.00 95.31 123 ASN A C 1
ATOM 920 O O . ASN A 1 123 ? 13.559 10.495 -9.843 1.00 95.31 123 ASN A O 1
ATOM 924 N N . LEU A 1 124 ? 12.994 10.120 -7.700 1.00 96.62 124 LEU A N 1
ATOM 925 C CA . LEU A 1 124 ? 11.962 9.123 -8.003 1.00 96.62 124 LEU A CA 1
ATOM 926 C C . LEU A 1 124 ? 10.888 9.674 -8.953 1.00 96.62 124 LEU A C 1
ATOM 928 O O . LEU A 1 124 ? 10.403 8.957 -9.830 1.00 96.62 124 LEU A O 1
ATOM 932 N N . TRP A 1 125 ? 10.558 10.964 -8.845 1.00 96.00 125 TRP A N 1
ATOM 933 C CA . TRP A 1 125 ? 9.519 11.589 -9.664 1.00 96.00 125 TRP A CA 1
ATOM 934 C C . TRP A 1 125 ? 9.907 11.759 -11.134 1.00 96.00 125 TRP A C 1
ATOM 936 O O . TRP A 1 125 ? 9.054 12.051 -11.975 1.00 96.00 125 TRP A O 1
ATOM 946 N N . ASN A 1 126 ? 11.175 11.529 -11.480 1.00 93.88 126 ASN A N 1
ATOM 947 C CA . ASN A 1 126 ? 11.602 11.430 -12.871 1.00 93.88 126 ASN A CA 1
ATOM 948 C C . ASN A 1 126 ? 11.143 10.102 -13.493 1.00 93.88 126 ASN A C 1
ATOM 950 O O . ASN A 1 126 ? 10.778 10.090 -14.667 1.00 93.88 126 ASN A O 1
ATOM 954 N N . ARG A 1 127 ? 11.057 9.030 -12.691 1.00 94.38 127 ARG A N 1
ATOM 955 C CA . ARG A 1 127 ? 10.678 7.667 -13.108 1.00 94.38 127 ARG A CA 1
ATOM 956 C C . ARG A 1 127 ? 9.173 7.422 -13.085 1.00 94.38 127 ARG A C 1
ATOM 958 O O . ARG A 1 127 ? 8.662 6.679 -13.911 1.00 94.38 127 ARG A O 1
ATOM 965 N N . VAL A 1 128 ? 8.453 8.058 -12.162 1.00 96.88 128 VAL A N 1
ATOM 966 C CA . VAL A 1 128 ? 7.002 7.896 -11.988 1.00 96.88 128 VAL A CA 1
ATOM 967 C C . VAL A 1 128 ? 6.344 9.232 -11.652 1.00 96.88 128 VAL A C 1
ATOM 969 O O . VAL A 1 128 ? 6.926 10.076 -10.979 1.00 96.88 128 VAL A O 1
ATOM 972 N N . GLY A 1 129 ? 5.135 9.462 -12.158 1.00 95.69 129 GLY A N 1
ATOM 973 C CA . GLY A 1 129 ? 4.344 10.654 -11.866 1.00 95.69 129 GLY A CA 1
ATOM 974 C C . GLY A 1 129 ? 3.706 10.641 -10.470 1.00 95.69 129 GLY A C 1
ATOM 975 O O . GLY A 1 129 ? 4.012 9.808 -9.616 1.00 95.69 129 GLY A O 1
ATOM 976 N N . ARG A 1 130 ? 2.794 11.592 -10.239 1.00 94.94 130 ARG A N 1
ATOM 977 C CA . ARG A 1 130 ? 2.074 11.785 -8.964 1.00 94.94 130 ARG A CA 1
ATOM 978 C C . ARG A 1 130 ? 0.565 11.986 -9.142 1.00 94.94 130 ARG A C 1
ATOM 980 O O . ARG A 1 130 ? -0.135 12.262 -8.175 1.00 94.94 130 ARG A O 1
ATOM 987 N N . GLU A 1 131 ? 0.078 11.873 -10.372 1.00 90.50 131 GLU A N 1
ATOM 988 C CA . GLU A 1 131 ? -1.284 12.254 -10.734 1.00 90.50 131 GLU A CA 1
ATOM 989 C C . GLU A 1 131 ? -2.191 11.024 -10.855 1.00 90.50 131 GLU A C 1
ATOM 991 O O . GLU A 1 131 ? -1.745 9.969 -11.332 1.00 90.50 131 GLU A O 1
ATOM 996 N N . PRO A 1 132 ? -3.483 11.143 -10.511 1.00 85.56 132 PRO A N 1
ATOM 997 C CA . PRO A 1 132 ? -4.462 10.113 -10.821 1.00 85.56 132 PRO A CA 1
ATOM 998 C C . PRO A 1 132 ? -4.458 9.769 -12.317 1.00 85.56 132 PRO A C 1
ATOM 1000 O O . PRO A 1 132 ? -4.220 10.622 -13.183 1.00 85.56 132 PRO A O 1
ATOM 1003 N N . SER A 1 133 ? -4.733 8.506 -12.639 1.00 70.81 133 SER A N 1
ATOM 1004 C CA . SER A 1 133 ? -5.022 8.105 -14.013 1.00 70.81 133 SER A CA 1
ATOM 1005 C C . SER A 1 133 ? -6.494 8.407 -14.307 1.00 70.81 133 SER A C 1
ATOM 1007 O O . SER A 1 133 ? -7.376 7.851 -13.662 1.00 70.81 133 SER A O 1
ATOM 1009 N N . GLY A 1 134 ? -6.773 9.296 -15.266 1.00 65.94 134 GLY A N 1
ATOM 1010 C CA . GLY A 1 134 ? -8.141 9.528 -15.764 1.00 65.94 134 GLY A CA 1
ATOM 1011 C C . GLY A 1 134 ? -8.667 8.389 -16.652 1.00 65.94 134 GLY A C 1
ATOM 1012 O O . GLY A 1 134 ? -9.861 8.311 -16.919 1.00 65.94 134 GLY A O 1
ATOM 1013 N N . ASN A 1 135 ? -7.764 7.506 -17.084 1.00 63.03 135 ASN A N 1
ATOM 1014 C CA . ASN A 1 135 ? -8.033 6.270 -17.808 1.00 63.03 135 ASN A CA 1
ATOM 1015 C C . ASN A 1 135 ? -7.882 5.063 -16.872 1.00 63.03 135 ASN A C 1
ATOM 1017 O O . ASN A 1 135 ? -7.257 5.179 -15.814 1.00 63.03 135 ASN A O 1
ATOM 1021 N N . ALA A 1 136 ? -8.392 3.902 -17.300 1.00 65.44 136 ALA A N 1
ATOM 1022 C CA . ALA A 1 136 ? -8.241 2.649 -16.563 1.00 65.44 136 ALA A CA 1
ATOM 1023 C C . ALA A 1 136 ? -6.774 2.423 -16.157 1.00 65.44 136 ALA A C 1
ATOM 1025 O O . ALA A 1 136 ? -5.854 2.624 -16.956 1.00 65.44 136 ALA A O 1
ATOM 1026 N N . PHE A 1 137 ? -6.562 1.990 -14.913 1.00 60.41 137 PHE A N 1
ATOM 1027 C CA . PHE A 1 137 ? -5.240 1.863 -14.282 1.00 60.41 137 PHE A CA 1
ATOM 1028 C C . PHE A 1 137 ? -4.241 0.954 -15.027 1.00 60.41 137 PHE A C 1
ATOM 1030 O O . PHE A 1 137 ? -3.047 0.971 -14.729 1.00 60.41 137 PHE A O 1
ATOM 1037 N N . ASN A 1 138 ? -4.723 0.147 -15.971 1.00 63.00 138 ASN A N 1
ATOM 1038 C CA . ASN A 1 138 ? -3.964 -0.785 -16.797 1.00 63.00 138 ASN A CA 1
ATOM 1039 C C . ASN A 1 138 ? -3.872 -0.366 -18.281 1.00 63.00 138 ASN A C 1
ATOM 1041 O O . ASN A 1 138 ? -3.532 -1.186 -19.133 1.00 63.00 138 ASN A O 1
ATOM 1045 N N . SER A 1 139 ? -4.195 0.888 -18.607 1.00 76.38 139 SER A N 1
ATOM 1046 C CA . SER A 1 139 ? -4.172 1.400 -19.979 1.00 76.38 139 SER A CA 1
ATOM 1047 C C . SER A 1 139 ? -2.746 1.518 -20.531 1.00 76.38 139 SER A C 1
ATOM 1049 O O . SER A 1 139 ? -1.982 2.393 -20.121 1.00 76.38 139 SER A O 1
ATOM 1051 N N . ILE A 1 140 ? -2.413 0.679 -21.519 1.00 78.31 140 ILE A N 1
ATOM 1052 C CA . ILE A 1 140 ? -1.160 0.778 -22.292 1.00 78.31 140 ILE A CA 1
ATOM 1053 C C . ILE A 1 140 ? -1.132 2.071 -23.116 1.00 78.31 140 ILE A C 1
ATOM 1055 O O . ILE A 1 140 ? -0.091 2.707 -23.204 1.00 78.31 140 ILE A O 1
ATOM 1059 N N . VAL A 1 141 ? -2.279 2.519 -23.636 1.00 83.25 141 VAL A N 1
ATOM 1060 C CA . VAL A 1 141 ? -2.388 3.759 -24.429 1.00 83.25 141 VAL A CA 1
ATOM 1061 C C . VAL A 1 141 ? -1.941 4.980 -23.623 1.00 83.25 141 VAL A C 1
ATOM 1063 O O . VAL A 1 141 ? -1.256 5.861 -24.133 1.00 83.25 141 VAL A O 1
ATOM 1066 N N . GLN A 1 142 ? -2.290 5.034 -22.332 1.00 82.00 142 GLN A N 1
ATOM 1067 C CA . GLN A 1 142 ? -1.810 6.111 -21.464 1.00 82.00 142 GLN A CA 1
ATOM 1068 C C . GLN A 1 142 ? -0.289 6.048 -21.296 1.00 82.00 142 GLN A C 1
ATOM 1070 O O . GLN A 1 142 ? 0.375 7.080 -21.302 1.00 82.00 142 GLN A O 1
ATOM 1075 N N . LEU A 1 143 ? 0.249 4.842 -21.120 1.00 86.81 143 LEU A N 1
ATOM 1076 C CA . LEU A 1 143 ? 1.676 4.625 -20.922 1.00 86.81 143 LEU A CA 1
ATOM 1077 C C . LEU A 1 143 ? 2.478 4.984 -22.182 1.00 86.81 143 LEU A C 1
ATOM 1079 O O . LEU A 1 143 ? 3.555 5.557 -22.068 1.00 86.81 143 LEU A O 1
ATOM 1083 N N . GLU A 1 144 ? 1.932 4.711 -23.366 1.00 86.50 144 GLU A N 1
ATOM 1084 C CA . GLU A 1 144 ? 2.456 5.150 -24.663 1.00 86.50 144 GLU A CA 1
ATOM 1085 C C . GLU A 1 144 ? 2.536 6.671 -24.768 1.00 86.50 144 GLU A C 1
ATOM 1087 O O . GLU A 1 144 ? 3.607 7.218 -25.035 1.00 86.50 144 GLU A O 1
ATOM 1092 N N . TYR A 1 145 ? 1.427 7.362 -24.493 1.00 86.50 145 TYR A N 1
ATOM 1093 C CA . TYR A 1 145 ? 1.369 8.822 -24.561 1.00 86.50 145 TYR A CA 1
ATOM 1094 C C . TYR A 1 145 ? 2.381 9.492 -23.617 1.00 86.50 145 TYR A C 1
ATOM 1096 O O . TYR A 1 145 ? 3.000 10.500 -23.954 1.00 86.50 145 TYR A O 1
ATOM 1104 N N . GLU A 1 146 ? 2.595 8.897 -22.444 1.00 88.50 146 GLU A N 1
ATOM 1105 C CA . GLU A 1 146 ? 3.554 9.352 -21.431 1.00 88.50 146 GLU A CA 1
ATOM 1106 C C . GLU A 1 146 ? 4.989 8.851 -21.689 1.00 88.50 146 GLU A C 1
ATOM 1108 O O . GLU A 1 146 ? 5.850 8.963 -20.814 1.00 88.50 146 GLU A O 1
ATOM 1113 N N . LYS A 1 147 ? 5.270 8.281 -22.871 1.00 91.56 147 LYS A N 1
ATOM 1114 C CA . LYS A 1 147 ? 6.586 7.739 -23.260 1.00 91.56 147 LYS A CA 1
ATOM 1115 C C . LYS A 1 147 ? 7.144 6.764 -22.221 1.00 91.56 147 LYS A C 1
ATOM 1117 O O . LYS A 1 147 ? 8.278 6.888 -21.767 1.00 91.56 147 LYS A O 1
ATOM 1122 N N . GLY A 1 148 ? 6.310 5.825 -21.790 1.00 91.81 148 GLY A N 1
ATOM 1123 C CA . GLY A 1 148 ? 6.648 4.812 -20.798 1.00 91.81 148 GLY A CA 1
ATOM 1124 C C . GLY A 1 148 ? 6.574 5.280 -19.346 1.00 91.81 148 GLY A C 1
ATOM 1125 O O . GLY A 1 148 ? 6.693 4.438 -18.461 1.00 91.81 148 GLY A O 1
ATOM 1126 N N . LYS A 1 149 ? 6.378 6.573 -19.053 1.00 95.56 149 LYS A N 1
ATOM 1127 C CA . LYS A 1 149 ? 6.350 7.065 -17.671 1.00 95.56 149 LYS A CA 1
ATOM 1128 C C . LYS A 1 149 ? 4.988 6.794 -17.011 1.00 95.56 149 LYS A C 1
ATOM 1130 O O . LYS A 1 149 ? 3.981 7.379 -17.410 1.00 95.56 149 LYS A O 1
ATOM 1135 N N . PRO A 1 150 ? 4.906 5.952 -15.967 1.00 95.31 150 PRO A N 1
ATOM 1136 C CA . PRO A 1 150 ? 3.647 5.709 -15.272 1.00 95.31 150 PRO A CA 1
ATOM 1137 C C . PRO A 1 150 ? 3.158 6.951 -14.513 1.00 95.31 150 PRO A C 1
ATOM 1139 O O . PRO A 1 150 ? 3.948 7.710 -13.959 1.00 95.31 150 PRO A O 1
ATOM 1142 N N . ARG A 1 151 ? 1.834 7.136 -14.430 1.00 93.31 151 ARG A N 1
ATOM 1143 C CA . ARG A 1 151 ? 1.199 8.350 -13.873 1.00 93.31 151 ARG A CA 1
ATOM 1144 C C . ARG A 1 151 ? 1.359 8.534 -12.366 1.00 93.31 151 ARG A C 1
ATOM 1146 O O . ARG A 1 151 ? 1.390 9.672 -11.911 1.00 93.31 151 ARG A O 1
ATOM 1153 N N . ASN A 1 152 ? 1.424 7.446 -11.603 1.00 96.00 152 ASN A N 1
ATOM 1154 C CA . ASN A 1 152 ? 1.578 7.453 -10.146 1.00 96.00 152 ASN A CA 1
ATOM 1155 C C . ASN A 1 152 ? 2.097 6.088 -9.657 1.00 96.00 152 ASN A C 1
ATOM 1157 O O . ASN A 1 152 ? 1.955 5.103 -10.381 1.00 96.00 152 ASN A O 1
ATOM 1161 N N . PRO A 1 153 ? 2.671 5.990 -8.446 1.00 97.25 153 PRO A N 1
ATOM 1162 C CA . PRO A 1 153 ? 3.243 4.740 -7.932 1.00 97.25 153 PRO A CA 1
ATOM 1163 C C . PRO A 1 153 ? 2.209 3.674 -7.522 1.00 97.25 153 PRO A C 1
ATOM 1165 O O . PRO A 1 153 ? 2.587 2.550 -7.200 1.00 97.25 153 PRO A O 1
ATOM 1168 N N . PHE A 1 154 ? 0.910 3.991 -7.509 1.00 96.00 154 PHE A N 1
ATOM 1169 C CA . PHE A 1 154 ? -0.141 3.094 -7.009 1.00 96.00 154 PHE A CA 1
ATOM 1170 C C . PHE A 1 154 ? -0.895 2.318 -8.091 1.00 96.00 154 PHE A C 1
ATOM 1172 O O . PHE A 1 154 ? -1.621 1.376 -7.759 1.00 96.00 154 PHE A O 1
ATOM 1179 N N . ILE A 1 155 ? -0.648 2.625 -9.366 1.00 93.31 155 ILE A N 1
ATOM 1180 C CA . ILE A 1 155 ? -0.965 1.741 -10.495 1.00 93.31 155 ILE A CA 1
ATOM 1181 C C . ILE A 1 155 ? 0.151 0.708 -10.712 1.00 93.31 155 ILE A C 1
ATOM 1183 O O . ILE A 1 155 ? 1.279 0.890 -10.255 1.00 93.31 155 ILE A O 1
ATOM 1187 N N . ASN A 1 156 ? -0.140 -0.384 -11.424 1.00 94.75 156 ASN A N 1
ATOM 1188 C CA . ASN A 1 156 ? 0.812 -1.492 -11.585 1.00 94.75 156 ASN A CA 1
ATOM 1189 C C . ASN A 1 156 ? 2.112 -1.060 -12.273 1.00 94.75 156 ASN A C 1
ATOM 1191 O O . ASN A 1 156 ? 3.184 -1.333 -11.746 1.00 94.75 156 ASN A O 1
ATOM 1195 N N . ALA A 1 157 ? 2.027 -0.320 -13.384 1.00 95.69 157 ALA A N 1
ATOM 1196 C CA . ALA A 1 157 ? 3.211 0.196 -14.076 1.00 95.69 157 ALA A CA 1
ATOM 1197 C C . ALA A 1 157 ? 4.078 1.079 -13.156 1.00 95.69 157 ALA A C 1
ATOM 1199 O O . ALA A 1 157 ? 5.296 0.943 -13.124 1.00 95.69 157 ALA A O 1
ATOM 1200 N N . GLY A 1 158 ? 3.447 1.927 -12.339 1.00 97.19 158 GLY A N 1
ATOM 1201 C CA . GLY A 1 158 ? 4.143 2.772 -11.369 1.00 97.19 158 GLY A CA 1
ATOM 1202 C C . GLY A 1 158 ? 4.856 1.982 -10.290 1.00 97.19 158 GLY A C 1
ATOM 1203 O O . GLY A 1 158 ? 6.010 2.261 -9.993 1.00 97.19 158 GLY A O 1
ATOM 1204 N N . ALA A 1 159 ? 4.197 0.967 -9.741 1.00 97.81 159 ALA A N 1
ATOM 1205 C CA . ALA A 1 159 ? 4.811 0.101 -8.749 1.00 97.81 159 ALA A CA 1
ATOM 1206 C C . ALA A 1 159 ? 5.961 -0.731 -9.323 1.00 97.81 159 ALA A C 1
ATOM 1208 O O . ALA A 1 159 ? 6.968 -0.884 -8.652 1.00 97.81 159 ALA A O 1
ATOM 1209 N N . ILE A 1 160 ? 5.856 -1.211 -10.565 1.00 98.38 160 ILE A N 1
ATOM 1210 C CA . ILE A 1 160 ? 6.962 -1.903 -11.242 1.00 98.38 160 ILE A CA 1
ATOM 1211 C C . ILE A 1 160 ? 8.156 -0.951 -11.426 1.00 98.38 160 ILE A C 1
ATOM 1213 O O . ILE A 1 160 ? 9.286 -1.344 -11.152 1.00 98.38 160 ILE A O 1
ATOM 1217 N N . ALA A 1 161 ? 7.922 0.308 -11.814 1.00 98.00 161 ALA A N 1
ATOM 1218 C CA . ALA A 1 161 ? 8.982 1.316 -11.909 1.00 98.00 161 ALA A CA 1
ATOM 1219 C C . ALA A 1 161 ? 9.605 1.654 -10.539 1.00 98.00 161 ALA A C 1
ATOM 1221 O O . ALA A 1 161 ? 10.818 1.810 -10.433 1.00 98.00 161 ALA A O 1
ATOM 1222 N N . VAL A 1 162 ? 8.798 1.725 -9.475 1.00 98.44 162 VAL A N 1
ATOM 1223 C CA . VAL A 1 162 ? 9.284 1.872 -8.089 1.00 98.44 162 VAL A CA 1
ATOM 1224 C C . VAL A 1 162 ? 10.130 0.664 -7.678 1.00 98.44 162 VAL A C 1
ATOM 1226 O O . VAL A 1 162 ? 11.182 0.827 -7.070 1.00 98.44 162 VAL A O 1
ATOM 1229 N N . THR A 1 163 ? 9.710 -0.544 -8.038 1.00 98.25 163 THR A N 1
ATOM 1230 C CA . THR A 1 163 ? 10.444 -1.777 -7.745 1.00 98.25 163 THR A CA 1
ATOM 1231 C C . THR A 1 163 ? 11.772 -1.859 -8.497 1.00 98.25 163 THR A C 1
ATOM 1233 O O . THR A 1 163 ? 12.767 -2.286 -7.920 1.00 98.25 163 THR A O 1
ATOM 1236 N N . ASP A 1 164 ? 11.827 -1.392 -9.745 1.00 97.88 164 ASP A N 1
ATOM 1237 C CA . ASP A 1 164 ? 13.081 -1.245 -10.495 1.00 97.88 164 ASP A CA 1
ATOM 1238 C C . ASP A 1 164 ? 14.056 -0.272 -9.815 1.00 97.88 164 ASP A C 1
ATOM 1240 O O . ASP A 1 164 ? 15.253 -0.543 -9.759 1.00 97.88 164 ASP A O 1
ATOM 1244 N N . VAL A 1 165 ? 13.551 0.812 -9.213 1.00 97.12 165 VAL A N 1
ATOM 1245 C CA . VAL A 1 165 ? 14.377 1.699 -8.379 1.00 97.12 165 VAL A CA 1
ATOM 1246 C C . VAL A 1 165 ? 14.903 0.959 -7.150 1.00 97.12 165 VAL A C 1
ATOM 1248 O O . VAL A 1 165 ? 16.082 1.079 -6.840 1.00 97.12 165 VAL A O 1
ATOM 1251 N N . LEU A 1 166 ? 14.080 0.158 -6.471 1.00 96.94 166 LEU A N 1
ATOM 1252 C CA . LEU A 1 166 ? 14.516 -0.603 -5.292 1.00 96.94 166 LEU A CA 1
ATOM 1253 C C . LEU A 1 166 ? 15.550 -1.690 -5.605 1.00 96.94 166 LEU A C 1
ATOM 1255 O O . LEU A 1 166 ? 16.307 -2.067 -4.711 1.00 96.94 166 LEU A O 1
ATOM 1259 N N . LEU A 1 167 ? 15.614 -2.178 -6.849 1.00 95.31 167 LEU A N 1
ATOM 1260 C CA . LEU A 1 167 ? 16.707 -3.051 -7.275 1.00 95.31 167 LEU A CA 1
ATOM 1261 C C . LEU A 1 167 ? 18.047 -2.318 -7.160 1.00 95.31 167 LEU A C 1
ATOM 1263 O O . LEU A 1 167 ? 18.935 -2.830 -6.493 1.00 95.31 167 LEU A O 1
ATOM 1267 N N . SER A 1 168 ? 18.194 -1.106 -7.714 1.00 85.00 168 SER A N 1
ATOM 1268 C CA . SER A 1 168 ? 19.419 -0.281 -7.588 1.00 85.00 168 SER A CA 1
ATOM 1269 C C . SER A 1 168 ? 20.738 -1.069 -7.730 1.00 85.00 168 SER A C 1
ATOM 1271 O O . SER A 1 168 ? 21.649 -0.925 -6.919 1.00 85.00 168 SER A O 1
ATOM 1273 N N . GLY A 1 169 ? 20.828 -1.959 -8.720 1.00 79.94 169 GLY A N 1
ATOM 1274 C CA . GLY A 1 169 ? 21.997 -2.808 -8.977 1.00 79.94 169 GLY A CA 1
ATOM 1275 C C . GLY A 1 169 ? 22.101 -4.086 -8.132 1.00 79.94 169 GLY A C 1
ATOM 1276 O O . GLY A 1 169 ? 22.942 -4.930 -8.430 1.00 79.94 169 GLY A O 1
ATOM 1277 N N . HIS A 1 170 ? 21.245 -4.271 -7.126 1.00 87.00 170 HIS A N 1
ATOM 1278 C CA . HIS A 1 170 ? 21.188 -5.480 -6.305 1.00 87.00 170 HIS A CA 1
ATOM 1279 C C . HIS A 1 170 ? 20.510 -6.646 -7.032 1.00 87.00 170 HIS A C 1
ATOM 1281 O O . HIS A 1 170 ? 19.724 -6.475 -7.972 1.00 87.00 170 HIS A O 1
ATOM 1287 N N . GLN A 1 171 ? 20.758 -7.858 -6.539 1.00 93.75 171 GLN A N 1
ATOM 1288 C CA . GLN A 1 171 ? 20.012 -9.036 -6.962 1.00 93.75 171 GLN A CA 1
ATOM 1289 C C . GLN A 1 171 ? 18.577 -9.009 -6.405 1.00 93.75 171 GLN A C 1
ATOM 1291 O O . GLN A 1 171 ? 18.350 -8.514 -5.297 1.00 93.75 171 GLN A O 1
ATOM 1296 N N . PRO A 1 172 ? 17.588 -9.608 -7.104 1.00 95.62 172 PRO A N 1
ATOM 1297 C CA . PRO A 1 172 ? 16.190 -9.622 -6.659 1.00 95.62 172 PRO A CA 1
ATOM 1298 C C . PRO A 1 172 ? 15.976 -10.062 -5.203 1.00 95.62 172 PRO A C 1
ATOM 1300 O O . PRO A 1 172 ? 15.159 -9.481 -4.491 1.00 95.62 172 PRO A O 1
ATOM 1303 N N . ARG A 1 173 ? 16.738 -11.059 -4.733 1.00 95.44 173 ARG A N 1
ATOM 1304 C CA . ARG A 1 173 ? 16.658 -11.559 -3.349 1.00 95.44 173 ARG A CA 1
ATOM 1305 C C . ARG A 1 173 ? 17.047 -10.507 -2.310 1.00 95.44 173 ARG A C 1
ATOM 1307 O O . ARG A 1 173 ? 16.433 -10.444 -1.250 1.00 95.44 173 ARG A O 1
ATOM 1314 N N . GLU A 1 174 ? 18.040 -9.678 -2.606 1.00 95.88 174 GLU A N 1
ATOM 1315 C CA . GLU A 1 174 ? 18.523 -8.639 -1.692 1.00 95.88 174 GLU A CA 1
ATOM 1316 C C . GLU A 1 174 ? 17.507 -7.500 -1.583 1.00 95.88 174 GLU A C 1
ATOM 1318 O O . GLU A 1 174 ? 17.167 -7.077 -0.475 1.00 95.88 174 GLU A O 1
ATOM 1323 N N . ALA A 1 175 ? 16.954 -7.068 -2.723 1.00 96.69 175 ALA A N 1
ATOM 1324 C CA . ALA A 1 175 ? 15.881 -6.078 -2.769 1.00 96.69 175 ALA A CA 1
ATOM 1325 C C . ALA A 1 175 ? 14.637 -6.564 -2.005 1.00 96.69 175 ALA A C 1
ATOM 1327 O O . ALA A 1 175 ? 14.086 -5.827 -1.184 1.00 96.69 175 ALA A O 1
ATOM 1328 N N . LEU A 1 176 ? 14.237 -7.828 -2.196 1.00 97.06 176 LEU A N 1
ATOM 1329 C CA . LEU A 1 176 ? 13.137 -8.438 -1.443 1.00 97.06 176 LEU A CA 1
ATOM 1330 C C . LEU A 1 176 ? 13.417 -8.512 0.056 1.00 97.06 176 LEU A C 1
ATOM 1332 O O . LEU A 1 176 ? 12.546 -8.160 0.849 1.00 97.06 176 LEU A O 1
ATOM 1336 N N . GLY A 1 177 ? 14.631 -8.899 0.450 1.00 97.50 177 GLY A N 1
ATOM 1337 C CA . GLY A 1 177 ? 15.039 -8.899 1.852 1.00 97.50 177 GLY A CA 1
ATOM 1338 C C . GLY A 1 177 ? 14.925 -7.511 2.487 1.00 97.50 177 GLY A C 1
ATOM 1339 O O . GLY A 1 177 ? 14.432 -7.389 3.605 1.00 97.50 177 GLY A O 1
ATOM 1340 N N . SER A 1 178 ? 15.317 -6.453 1.771 1.00 97.38 178 SER A N 1
ATOM 1341 C CA . SER A 1 178 ? 15.171 -5.067 2.240 1.00 97.38 178 SER A CA 1
ATOM 1342 C C . SER A 1 178 ? 13.708 -4.644 2.386 1.00 97.38 178 SER A C 1
ATOM 1344 O O . SER A 1 178 ? 13.354 -4.032 3.394 1.00 97.38 178 SER A O 1
ATOM 1346 N N . ILE A 1 179 ? 12.848 -5.012 1.430 1.00 98.44 179 ILE A N 1
ATOM 1347 C CA . ILE A 1 179 ? 11.404 -4.744 1.498 1.00 98.44 179 ILE A CA 1
ATOM 1348 C C . ILE A 1 179 ? 10.776 -5.456 2.700 1.00 98.44 179 ILE A C 1
ATOM 1350 O O . ILE A 1 179 ? 10.061 -4.827 3.481 1.00 98.44 179 ILE A O 1
ATOM 1354 N N . LEU A 1 180 ? 11.062 -6.748 2.874 1.00 98.50 180 LEU A N 1
ATOM 1355 C CA . LEU A 1 180 ? 10.484 -7.548 3.949 1.00 98.50 180 LEU A CA 1
ATOM 1356 C C . LEU A 1 180 ? 10.952 -7.064 5.326 1.00 98.50 180 LEU A C 1
ATOM 1358 O O . LEU A 1 180 ? 10.119 -6.851 6.202 1.00 98.50 180 LEU A O 1
ATOM 1362 N N . ARG A 1 181 ? 12.256 -6.794 5.498 1.00 98.44 181 ARG A N 1
ATOM 1363 C CA . ARG A 1 181 ? 12.799 -6.213 6.741 1.00 98.44 181 ARG A CA 1
ATOM 1364 C C . ARG A 1 181 ? 12.133 -4.888 7.091 1.00 98.44 181 ARG A C 1
ATOM 1366 O O . ARG A 1 181 ? 11.807 -4.654 8.249 1.00 98.44 181 ARG A O 1
ATOM 1373 N N . PHE A 1 182 ? 11.917 -4.023 6.103 1.00 98.50 182 PHE A N 1
ATOM 1374 C CA . PHE A 1 182 ? 11.238 -2.754 6.333 1.00 98.50 182 PHE A CA 1
ATOM 1375 C C . PHE A 1 182 ? 9.789 -2.946 6.776 1.00 98.50 182 PHE A C 1
ATOM 1377 O O . PHE A 1 182 ? 9.361 -2.305 7.733 1.00 98.50 182 PHE A O 1
ATOM 1384 N N . ILE A 1 183 ? 9.042 -3.829 6.106 1.00 98.62 183 ILE A N 1
ATOM 1385 C CA . ILE A 1 183 ? 7.646 -4.104 6.456 1.00 98.62 183 ILE A CA 1
ATOM 1386 C C . ILE A 1 183 ? 7.549 -4.700 7.861 1.00 98.62 183 ILE A C 1
ATOM 1388 O O . ILE A 1 183 ? 6.728 -4.228 8.638 1.00 98.62 183 ILE A O 1
ATOM 1392 N N . ARG A 1 184 ? 8.419 -5.649 8.222 1.00 98.56 184 ARG A N 1
ATOM 1393 C CA . ARG A 1 184 ? 8.509 -6.209 9.582 1.00 98.56 184 ARG A CA 1
ATOM 1394 C C . ARG A 1 184 ? 8.822 -5.146 10.623 1.00 98.56 184 ARG A C 1
ATOM 1396 O O . ARG A 1 184 ? 8.132 -5.046 11.629 1.00 98.56 184 ARG A O 1
ATOM 1403 N N . PHE A 1 185 ? 9.784 -4.271 10.331 1.00 98.00 185 PHE A N 1
ATOM 1404 C CA . PHE A 1 185 ? 10.124 -3.142 11.194 1.00 98.00 185 PHE A CA 1
ATOM 1405 C C . PHE A 1 185 ? 8.936 -2.199 11.429 1.00 98.00 185 PHE A C 1
ATOM 1407 O O . PHE A 1 185 ? 8.682 -1.801 12.566 1.00 98.00 185 PHE A O 1
ATOM 1414 N N . VAL A 1 186 ? 8.197 -1.824 10.375 1.00 97.69 186 VAL A N 1
ATOM 1415 C CA . VAL A 1 186 ? 7.026 -0.955 10.554 1.00 97.69 186 VAL A CA 1
ATOM 1416 C C . VAL A 1 186 ? 5.826 -1.709 11.108 1.00 97.69 186 VAL A C 1
ATOM 1418 O O . VAL A 1 186 ? 5.017 -1.076 11.765 1.00 97.69 186 VAL A O 1
ATOM 1421 N N . ALA A 1 187 ? 5.683 -3.015 10.903 1.00 97.19 187 ALA A N 1
ATOM 1422 C CA . ALA A 1 187 ? 4.639 -3.828 11.530 1.00 97.19 187 ALA A CA 1
ATOM 1423 C C . ALA A 1 187 ? 4.942 -4.125 13.008 1.00 97.19 187 ALA A C 1
ATOM 1425 O O . ALA A 1 187 ? 4.004 -4.306 13.776 1.00 97.19 187 ALA A O 1
ATOM 1426 N N . ASP A 1 188 ? 6.219 -4.058 13.400 1.00 96.06 188 ASP A N 1
ATOM 1427 C CA . ASP A 1 188 ? 6.749 -4.542 14.682 1.00 96.06 188 ASP A CA 1
ATOM 1428 C C . ASP A 1 188 ? 6.492 -6.043 14.889 1.00 96.06 188 ASP A C 1
ATOM 1430 O O . ASP A 1 188 ? 6.054 -6.478 15.950 1.00 96.06 188 ASP A O 1
ATOM 1434 N N . ASP A 1 189 ? 6.696 -6.824 13.824 1.00 97.06 189 ASP A N 1
ATOM 1435 C CA . ASP A 1 189 ? 6.367 -8.248 13.785 1.00 97.06 189 ASP A CA 1
ATOM 1436 C C . ASP A 1 189 ? 7.247 -8.978 12.752 1.00 97.06 189 ASP A C 1
ATOM 1438 O O . ASP A 1 189 ? 7.248 -8.622 11.570 1.00 97.06 189 ASP A O 1
ATOM 1442 N N . GLU A 1 190 ? 8.014 -9.978 13.196 1.00 97.06 190 GLU A N 1
ATOM 1443 C CA . GLU A 1 190 ? 8.911 -10.781 12.349 1.00 97.06 190 GLU A CA 1
ATOM 1444 C C . GLU A 1 190 ? 8.189 -11.909 11.592 1.00 97.06 190 GLU A C 1
ATOM 1446 O O . GLU A 1 190 ? 8.749 -12.444 10.631 1.00 97.06 190 GLU A O 1
ATOM 1451 N N . ASP A 1 191 ? 6.943 -12.231 11.953 1.00 96.25 191 ASP A N 1
ATOM 1452 C CA . ASP A 1 191 ? 6.166 -13.307 11.326 1.00 96.25 191 ASP A CA 1
ATOM 1453 C C . ASP A 1 191 ? 5.596 -12.896 9.962 1.00 96.25 191 ASP A C 1
ATOM 1455 O O . ASP A 1 191 ? 5.135 -13.739 9.188 1.00 96.25 191 ASP A O 1
ATOM 1459 N N . VAL A 1 192 ? 5.661 -11.605 9.610 1.00 98.38 192 VAL A N 1
ATOM 1460 C CA . VAL A 1 192 ? 5.302 -11.140 8.265 1.00 98.38 192 VAL A CA 1
ATOM 1461 C C . VAL A 1 192 ? 6.192 -11.841 7.237 1.00 98.38 192 VAL A C 1
ATOM 1463 O O . VAL A 1 192 ? 7.426 -11.766 7.288 1.00 98.38 192 VAL A O 1
ATOM 1466 N N . ALA A 1 193 ? 5.562 -12.509 6.276 1.00 97.81 193 ALA A N 1
ATOM 1467 C CA . ALA A 1 193 ? 6.220 -13.368 5.299 1.00 97.81 193 ALA A CA 1
ATOM 1468 C C . ALA A 1 193 ? 5.649 -13.163 3.890 1.00 97.81 193 ALA A C 1
ATOM 1470 O O . ALA A 1 193 ? 4.659 -12.459 3.693 1.00 97.81 193 ALA A O 1
ATOM 1471 N N . ILE A 1 194 ? 6.308 -13.762 2.901 1.00 98.38 194 ILE A N 1
ATOM 1472 C CA . ILE A 1 194 ? 5.838 -13.824 1.516 1.00 98.38 194 ILE A CA 1
ATOM 1473 C C . ILE A 1 194 ? 5.148 -15.174 1.322 1.00 98.38 194 ILE A C 1
ATOM 1475 O O . ILE A 1 194 ? 5.725 -16.209 1.647 1.00 98.38 194 ILE A O 1
ATOM 1479 N N . ASP A 1 195 ? 3.936 -15.171 0.770 1.00 97.69 195 ASP A N 1
ATOM 1480 C CA . ASP A 1 195 ? 3.285 -16.399 0.319 1.00 97.69 195 ASP A CA 1
ATOM 1481 C C . ASP A 1 195 ? 3.830 -16.795 -1.059 1.00 97.69 195 ASP A C 1
ATOM 1483 O O . ASP A 1 195 ? 3.494 -16.208 -2.090 1.00 97.69 195 ASP A O 1
ATOM 1487 N N . GLU A 1 196 ? 4.690 -17.811 -1.072 1.00 96.94 196 GLU A N 1
ATOM 1488 C CA . GLU A 1 196 ? 5.334 -18.321 -2.286 1.00 96.94 196 GLU A CA 1
ATOM 1489 C C . GLU A 1 196 ? 4.336 -18.879 -3.314 1.00 96.94 196 GLU A C 1
ATOM 1491 O O . GLU A 1 196 ? 4.609 -18.852 -4.517 1.00 96.94 196 GLU A O 1
ATOM 1496 N N . ASN A 1 197 ? 3.167 -19.366 -2.880 1.00 96.56 197 ASN A N 1
ATOM 1497 C CA . ASN A 1 197 ? 2.138 -19.853 -3.798 1.00 96.56 197 ASN A CA 1
ATOM 1498 C C . ASN A 1 197 ? 1.447 -18.678 -4.489 1.00 96.56 197 ASN A C 1
ATOM 1500 O O . ASN A 1 197 ? 1.308 -18.683 -5.711 1.00 96.56 197 ASN A O 1
ATOM 1504 N N . VAL A 1 198 ? 1.094 -17.631 -3.734 1.00 95.75 198 VAL A N 1
ATOM 1505 C CA . VAL A 1 198 ? 0.539 -16.398 -4.315 1.00 95.75 198 VAL A CA 1
ATOM 1506 C C . VAL A 1 198 ? 1.555 -15.753 -5.258 1.00 95.75 198 VAL A C 1
ATOM 1508 O O . VAL A 1 198 ? 1.197 -15.389 -6.376 1.00 95.75 198 VAL A O 1
ATOM 1511 N N . ALA A 1 199 ? 2.829 -15.658 -4.860 1.00 96.69 199 ALA A N 1
ATOM 1512 C CA . ALA A 1 199 ? 3.887 -15.086 -5.698 1.00 96.69 199 ALA A CA 1
ATOM 1513 C C . ALA A 1 199 ? 4.050 -15.849 -7.022 1.00 96.69 199 ALA A C 1
ATOM 1515 O O . ALA A 1 199 ? 4.190 -15.235 -8.086 1.00 96.69 199 ALA A O 1
ATOM 1516 N N . ARG A 1 200 ? 4.003 -17.187 -6.969 1.00 96.44 200 ARG A N 1
ATOM 1517 C CA . ARG A 1 200 ? 4.074 -18.051 -8.151 1.00 96.44 200 ARG A CA 1
ATOM 1518 C C . ARG A 1 200 ? 2.883 -17.836 -9.077 1.00 96.44 200 ARG A C 1
ATOM 1520 O O . ARG A 1 200 ? 3.092 -17.575 -10.259 1.00 96.44 200 ARG A O 1
ATOM 1527 N N . SER A 1 201 ? 1.664 -17.864 -8.552 1.00 94.50 201 SER A N 1
ATOM 1528 C CA . SER A 1 201 ? 0.459 -17.698 -9.367 1.00 94.50 201 SER A CA 1
ATOM 1529 C C . SER A 1 201 ? 0.334 -16.303 -9.977 1.00 94.50 201 SER A C 1
ATOM 1531 O O . SER A 1 201 ? -0.074 -16.164 -11.132 1.00 94.50 201 SER A O 1
ATOM 1533 N N . GLU A 1 202 ? 0.732 -15.256 -9.248 1.00 93.38 202 GLU A N 1
ATOM 1534 C CA . GLU A 1 202 ? 0.827 -13.893 -9.790 1.00 93.38 202 GLU A CA 1
ATOM 1535 C C . GLU A 1 202 ? 1.823 -13.825 -10.956 1.00 93.38 202 GLU A C 1
ATOM 1537 O O . GLU A 1 202 ? 1.555 -13.180 -11.971 1.00 93.38 202 GLU A O 1
ATOM 1542 N N . LYS A 1 203 ? 2.960 -14.525 -10.850 1.00 93.69 203 LYS A N 1
ATOM 1543 C CA . LYS A 1 203 ? 3.954 -14.591 -11.926 1.00 93.69 203 LYS A CA 1
ATOM 1544 C C . LYS A 1 203 ? 3.433 -15.354 -13.146 1.00 93.69 203 LYS A C 1
ATOM 1546 O O . LYS A 1 203 ? 3.604 -14.879 -14.266 1.00 93.69 203 LYS A O 1
ATOM 1551 N N . GLU A 1 204 ? 2.794 -16.503 -12.943 1.00 94.06 204 GLU A N 1
ATOM 1552 C CA . GLU A 1 204 ? 2.258 -17.352 -14.019 1.00 94.06 204 GLU A CA 1
ATOM 1553 C C . GLU A 1 204 ? 1.116 -16.680 -14.795 1.00 94.06 204 GLU A C 1
ATOM 1555 O O . GLU A 1 204 ? 0.982 -16.880 -16.001 1.00 94.06 204 GLU A O 1
ATOM 1560 N N . THR A 1 205 ? 0.320 -15.840 -14.130 1.00 92.00 205 THR A N 1
ATOM 1561 C CA . THR A 1 205 ? -0.820 -15.129 -14.741 1.00 92.00 205 THR A CA 1
ATOM 1562 C C . THR A 1 205 ? -0.522 -13.662 -15.077 1.00 92.00 205 THR A C 1
ATOM 1564 O O . THR A 1 205 ? -1.362 -12.951 -15.638 1.00 92.00 205 THR A O 1
ATOM 1567 N N . GLY A 1 206 ? 0.695 -13.193 -14.790 1.00 92.81 206 GLY A N 1
ATOM 1568 C CA . GLY A 1 206 ? 1.112 -11.792 -14.825 1.00 92.81 206 GLY A CA 1
ATOM 1569 C C . GLY A 1 206 ? 1.317 -11.169 -16.211 1.00 92.81 206 GLY A C 1
ATOM 1570 O O . GLY A 1 206 ? 2.024 -10.167 -16.312 1.00 92.81 206 GLY A O 1
ATOM 1571 N N . PHE A 1 207 ? 0.705 -11.702 -17.275 1.00 94.69 207 PHE A N 1
ATOM 1572 C CA . PHE A 1 207 ? 0.939 -11.306 -18.674 1.00 94.69 207 PHE A CA 1
ATOM 1573 C C . PHE A 1 207 ? 0.851 -9.794 -18.914 1.00 94.69 207 PHE A C 1
ATOM 1575 O O . PHE A 1 207 ? 1.689 -9.213 -19.603 1.00 94.69 207 PHE A O 1
ATOM 1582 N N . LEU A 1 208 ? -0.147 -9.134 -18.318 1.00 92.06 208 LEU A N 1
ATOM 1583 C CA . LEU A 1 208 ? -0.324 -7.691 -18.464 1.00 92.06 208 LEU A CA 1
ATOM 1584 C C . LEU A 1 208 ? 0.804 -6.905 -17.788 1.00 92.06 208 LEU A C 1
ATOM 1586 O O . LEU A 1 208 ? 1.291 -5.929 -18.348 1.00 92.06 208 LEU A O 1
ATOM 1590 N N . ASN A 1 209 ? 1.253 -7.341 -16.610 1.00 95.75 209 ASN A N 1
ATOM 1591 C CA . ASN A 1 209 ? 2.386 -6.716 -15.931 1.00 95.75 209 ASN A CA 1
ATOM 1592 C C . ASN A 1 209 ? 3.677 -6.927 -16.736 1.00 95.75 209 ASN A C 1
ATOM 1594 O O . ASN A 1 209 ? 4.460 -5.989 -16.871 1.00 95.75 209 ASN A O 1
ATOM 1598 N N . THR A 1 210 ? 3.845 -8.097 -17.362 1.00 97.00 210 THR A N 1
ATOM 1599 C CA . THR A 1 210 ? 4.944 -8.373 -18.298 1.00 97.00 210 THR A CA 1
ATOM 1600 C C . THR A 1 210 ? 4.918 -7.449 -19.512 1.00 97.00 210 THR A C 1
ATOM 1602 O O . THR A 1 210 ? 5.957 -6.903 -19.888 1.00 97.00 210 THR A O 1
ATOM 1605 N N . ALA A 1 211 ? 3.744 -7.210 -20.099 1.00 95.62 211 ALA A N 1
ATOM 1606 C CA . ALA A 1 211 ? 3.590 -6.267 -21.204 1.00 95.62 211 ALA A CA 1
ATOM 1607 C C . ALA A 1 211 ? 3.952 -4.834 -20.779 1.00 95.62 211 ALA A C 1
ATOM 1609 O O . ALA A 1 211 ? 4.756 -4.183 -21.442 1.00 95.62 211 ALA A O 1
ATOM 1610 N N . LEU A 1 212 ? 3.426 -4.364 -19.640 1.00 95.50 212 LEU A N 1
ATOM 1611 C CA . LEU A 1 212 ? 3.731 -3.033 -19.100 1.00 95.50 212 LEU A CA 1
ATOM 1612 C C . LEU A 1 212 ? 5.232 -2.864 -18.827 1.00 95.50 212 LEU A C 1
ATOM 1614 O O . LEU A 1 212 ? 5.806 -1.838 -19.181 1.00 95.50 212 LEU A O 1
ATOM 1618 N N . ALA A 1 213 ? 5.881 -3.867 -18.233 1.00 97.06 213 ALA A N 1
ATOM 1619 C CA . ALA A 1 213 ? 7.301 -3.808 -17.911 1.00 97.06 213 ALA A CA 1
ATOM 1620 C C . ALA A 1 213 ? 8.189 -3.771 -19.165 1.00 97.06 213 ALA A C 1
ATOM 1622 O O . ALA A 1 213 ? 9.080 -2.928 -19.251 1.00 97.06 213 ALA A O 1
ATOM 1623 N N . ASN A 1 214 ? 7.915 -4.613 -20.168 1.00 96.69 214 ASN A N 1
ATOM 1624 C CA . ASN A 1 214 ? 8.630 -4.565 -21.450 1.00 96.69 214 ASN A CA 1
ATOM 1625 C C . ASN A 1 214 ? 8.428 -3.227 -22.167 1.00 96.69 214 ASN A C 1
ATOM 1627 O O . ASN A 1 214 ? 9.375 -2.665 -22.715 1.00 96.69 214 ASN A O 1
ATOM 1631 N N . TYR A 1 215 ? 7.217 -2.677 -22.104 1.00 94.62 215 TYR A N 1
ATOM 1632 C CA . TYR A 1 215 ? 6.920 -1.373 -22.680 1.00 94.62 215 TYR A CA 1
ATOM 1633 C C . TYR A 1 215 ? 7.734 -0.260 -22.002 1.00 94.62 215 TYR A C 1
ATOM 1635 O O . TYR A 1 215 ? 8.425 0.510 -22.666 1.00 94.62 215 TYR A O 1
ATOM 1643 N N . MET A 1 216 ? 7.750 -0.221 -20.667 1.00 97.12 216 MET A N 1
ATOM 1644 C CA . MET A 1 216 ? 8.578 0.725 -19.908 1.00 97.12 216 MET A CA 1
ATOM 1645 C C . MET A 1 216 ? 10.080 0.535 -20.167 1.00 97.12 216 MET A C 1
ATOM 1647 O O . MET A 1 216 ? 10.818 1.518 -20.245 1.00 97.12 216 MET A O 1
ATOM 1651 N N . ARG A 1 217 ? 10.544 -0.709 -20.345 1.00 96.44 217 ARG A N 1
ATOM 1652 C CA . ARG A 1 217 ? 11.932 -1.024 -20.715 1.00 96.44 217 ARG A CA 1
ATOM 1653 C C . ARG A 1 217 ? 12.300 -0.446 -22.083 1.00 96.44 217 ARG A C 1
ATOM 1655 O O . ARG A 1 217 ? 13.373 0.138 -22.207 1.00 96.44 217 ARG A O 1
ATOM 1662 N N . ALA A 1 218 ? 11.414 -0.541 -23.076 1.00 95.50 218 ALA A N 1
ATOM 1663 C CA . ALA A 1 218 ? 11.632 0.036 -24.406 1.00 95.50 218 ALA A CA 1
ATOM 1664 C C . ALA A 1 218 ? 11.818 1.566 -24.357 1.00 95.50 218 ALA A C 1
ATOM 1666 O O . ALA A 1 218 ? 12.651 2.116 -25.075 1.00 95.50 218 ALA A O 1
ATOM 1667 N N . PHE A 1 219 ? 11.116 2.244 -23.445 1.00 95.12 219 PHE A N 1
ATOM 1668 C CA . PHE A 1 219 ? 11.262 3.681 -23.188 1.00 95.12 219 PHE A CA 1
ATOM 1669 C C . PHE A 1 219 ? 12.366 4.044 -22.180 1.00 95.12 219 PHE A C 1
ATOM 1671 O O . PHE A 1 219 ? 12.496 5.210 -21.811 1.00 95.12 219 PHE A O 1
ATOM 1678 N N . LYS A 1 220 ? 13.185 3.075 -21.745 1.00 94.69 220 LYS A N 1
ATOM 1679 C CA . LYS A 1 220 ? 14.273 3.265 -20.765 1.00 94.69 220 LYS A CA 1
ATOM 1680 C C . LYS A 1 220 ? 13.797 3.781 -19.397 1.00 94.69 220 LYS A C 1
ATOM 1682 O O . LYS A 1 220 ? 14.564 4.396 -18.663 1.00 94.69 220 LYS A O 1
ATOM 1687 N N . VAL A 1 221 ? 12.538 3.511 -19.043 1.00 95.44 221 VAL A N 1
ATOM 1688 C CA . VAL A 1 221 ? 11.988 3.782 -17.704 1.00 95.44 221 VAL A CA 1
ATOM 1689 C C . VAL A 1 221 ? 12.361 2.682 -16.715 1.00 95.44 221 VAL A C 1
ATOM 1691 O O . VAL A 1 221 ? 12.414 2.954 -15.523 1.00 95.44 221 VAL A O 1
ATOM 1694 N N . LEU A 1 222 ? 12.639 1.459 -17.184 1.00 96.75 222 LEU A N 1
ATOM 1695 C CA . LEU A 1 222 ? 13.248 0.404 -16.365 1.00 96.75 222 LEU A CA 1
ATOM 1696 C C . LEU A 1 222 ? 14.727 0.244 -16.718 1.00 96.75 222 LEU A C 1
ATOM 1698 O O . LEU A 1 222 ? 15.069 0.094 -17.894 1.00 96.75 222 LEU A O 1
ATOM 1702 N N . GLU A 1 223 ? 15.589 0.219 -15.705 1.00 94.88 223 GLU A N 1
ATOM 1703 C CA . GLU A 1 223 ? 17.045 0.072 -15.851 1.00 94.88 223 GLU A CA 1
ATOM 1704 C C . GLU A 1 223 ? 17.525 -1.372 -15.695 1.00 94.88 223 GLU A C 1
ATOM 1706 O O . GLU A 1 223 ? 18.510 -1.765 -16.328 1.00 94.88 223 GLU A O 1
ATOM 1711 N N . HIS A 1 224 ? 16.773 -2.218 -14.992 1.00 96.56 224 HIS A N 1
ATOM 1712 C CA . HIS A 1 224 ? 17.109 -3.625 -14.771 1.00 96.56 224 HIS A CA 1
ATOM 1713 C C . HIS A 1 224 ? 16.349 -4.567 -15.720 1.00 96.56 224 HIS A C 1
ATOM 1715 O O . HIS A 1 224 ? 15.337 -4.169 -16.314 1.00 96.56 224 HIS A O 1
ATOM 1721 N N . PRO A 1 225 ? 16.821 -5.821 -15.897 1.00 96.75 225 PRO A N 1
ATOM 1722 C CA . PRO A 1 225 ? 16.083 -6.833 -16.645 1.00 96.75 225 PRO A CA 1
ATOM 1723 C C . PRO A 1 225 ? 14.632 -6.934 -16.168 1.00 96.75 225 PRO A C 1
ATOM 1725 O O . PRO A 1 225 ? 14.361 -6.940 -14.966 1.00 96.75 225 PRO A O 1
ATOM 1728 N N . VAL A 1 226 ? 13.700 -7.033 -17.118 1.00 97.12 226 VAL A N 1
ATOM 1729 C CA . VAL A 1 226 ? 12.255 -7.045 -16.835 1.00 97.12 226 VAL A CA 1
ATOM 1730 C C . VAL A 1 226 ? 11.891 -8.143 -15.833 1.00 97.12 226 VAL A C 1
ATOM 1732 O O . VAL A 1 226 ? 11.166 -7.878 -14.876 1.00 97.12 226 VAL A O 1
ATOM 1735 N N . ASP A 1 227 ? 12.467 -9.335 -15.981 1.00 96.56 227 ASP A N 1
ATOM 1736 C CA . ASP A 1 227 ? 12.209 -10.467 -15.087 1.00 96.56 227 ASP A CA 1
ATOM 1737 C C . ASP A 1 227 ? 12.686 -10.229 -13.650 1.00 96.56 227 ASP A C 1
ATOM 1739 O O . ASP A 1 227 ? 12.091 -10.756 -12.711 1.00 96.56 227 ASP A O 1
ATOM 1743 N N . HIS A 1 228 ? 13.721 -9.406 -13.450 1.00 97.50 228 HIS A N 1
ATOM 1744 C CA . HIS A 1 228 ? 14.191 -9.050 -12.112 1.00 97.50 228 HIS A CA 1
ATOM 1745 C C . HIS A 1 228 ? 13.182 -8.124 -11.428 1.00 97.50 228 HIS A C 1
ATOM 1747 O O . HIS A 1 228 ? 12.751 -8.404 -10.309 1.00 97.50 228 HIS A O 1
ATOM 1753 N N . ALA A 1 229 ? 12.761 -7.056 -12.115 1.00 97.44 229 ALA A N 1
ATOM 1754 C CA . ALA A 1 229 ? 11.787 -6.105 -11.582 1.00 97.44 229 ALA A CA 1
ATOM 1755 C C . ALA A 1 229 ? 10.434 -6.781 -11.311 1.00 97.44 229 ALA A C 1
ATOM 1757 O O . ALA A 1 229 ? 9.847 -6.596 -10.246 1.00 97.44 229 ALA A O 1
ATOM 1758 N N . LEU A 1 230 ? 9.966 -7.618 -12.242 1.00 98.00 230 LEU A N 1
ATOM 1759 C CA . LEU A 1 230 ? 8.730 -8.382 -12.081 1.00 98.00 230 LEU A CA 1
ATOM 1760 C C . LEU A 1 230 ? 8.835 -9.431 -10.978 1.00 98.00 230 LEU A C 1
ATOM 1762 O O . LEU A 1 230 ? 7.900 -9.575 -10.195 1.00 98.00 230 LEU A O 1
ATOM 1766 N N . GLY A 1 231 ? 9.974 -10.121 -10.873 1.00 97.31 231 GLY A N 1
ATOM 1767 C CA . GLY A 1 231 ? 10.243 -11.055 -9.787 1.00 97.31 231 GLY A CA 1
ATOM 1768 C C . GLY A 1 231 ? 10.033 -10.391 -8.430 1.00 97.31 231 GLY A C 1
ATOM 1769 O O . GLY A 1 231 ? 9.191 -10.838 -7.657 1.00 97.31 231 GLY A O 1
ATOM 1770 N N . VAL A 1 232 ? 10.706 -9.269 -8.167 1.00 98.25 232 VAL A N 1
ATOM 1771 C CA . VAL A 1 232 ? 10.530 -8.528 -6.906 1.00 98.25 232 VAL A CA 1
ATOM 1772 C C . VAL A 1 232 ? 9.092 -8.012 -6.747 1.00 98.25 232 VAL A C 1
ATOM 1774 O O . VAL A 1 232 ? 8.527 -8.085 -5.655 1.00 98.25 232 VAL A O 1
ATOM 1777 N N . TYR A 1 233 ? 8.472 -7.536 -7.832 1.00 98.50 233 TYR A N 1
ATOM 1778 C CA . TYR A 1 233 ? 7.111 -7.000 -7.813 1.00 98.50 233 TYR A CA 1
ATOM 1779 C C . TYR A 1 233 ? 6.071 -8.031 -7.355 1.00 98.50 233 TYR A C 1
ATOM 1781 O O . TYR A 1 233 ? 5.281 -7.758 -6.449 1.00 98.50 233 TYR A O 1
ATOM 1789 N N . PHE A 1 234 ? 6.091 -9.231 -7.941 1.00 97.94 234 PHE A N 1
ATOM 1790 C CA . PHE A 1 234 ? 5.141 -10.286 -7.592 1.00 97.94 234 PHE A CA 1
ATOM 1791 C C . PHE A 1 234 ? 5.313 -10.754 -6.144 1.00 97.94 234 PHE A C 1
ATOM 1793 O O . PHE A 1 234 ? 4.325 -10.879 -5.422 1.00 97.94 234 PHE A O 1
ATOM 1800 N N . HIS A 1 235 ? 6.555 -10.916 -5.677 1.00 98.38 235 HIS A N 1
ATOM 1801 C CA . HIS A 1 235 ? 6.818 -11.369 -4.309 1.00 98.38 235 HIS A CA 1
ATOM 1802 C C . HIS A 1 235 ? 6.404 -10.326 -3.264 1.00 98.38 235 HIS A C 1
ATOM 1804 O O . HIS A 1 235 ? 5.804 -10.688 -2.257 1.00 98.38 235 HIS A O 1
ATOM 1810 N N . HIS A 1 236 ? 6.634 -9.024 -3.493 1.00 98.06 236 HIS A N 1
ATOM 1811 C CA . HIS A 1 236 ? 6.182 -8.029 -2.515 1.00 98.06 236 HIS A CA 1
ATOM 1812 C C . HIS A 1 236 ? 4.651 -7.883 -2.485 1.00 98.06 236 HIS A C 1
ATOM 1814 O O . HIS A 1 236 ? 4.093 -7.484 -1.466 1.00 98.06 236 HIS A O 1
ATOM 1820 N N . CYS A 1 237 ? 3.949 -8.166 -3.592 1.00 97.19 237 CYS A N 1
ATOM 1821 C CA . CYS A 1 237 ? 2.482 -8.208 -3.607 1.00 97.19 237 CYS A CA 1
ATOM 1822 C C . CYS A 1 237 ? 1.947 -9.436 -2.859 1.00 97.19 237 CYS A C 1
ATOM 1824 O O . CYS A 1 237 ? 0.891 -9.355 -2.238 1.00 97.19 237 CYS A O 1
ATOM 1826 N N . ALA A 1 238 ? 2.705 -10.529 -2.852 1.00 98.00 238 ALA A N 1
ATOM 1827 C CA . ALA A 1 238 ? 2.386 -11.756 -2.138 1.00 98.00 238 ALA A CA 1
ATOM 1828 C C . ALA A 1 238 ? 2.706 -11.722 -0.630 1.00 98.00 238 ALA A C 1
ATOM 1830 O O . ALA A 1 238 ? 2.495 -12.720 0.052 1.00 98.00 238 ALA A O 1
ATOM 1831 N N . ILE A 1 239 ? 3.173 -10.593 -0.083 1.00 98.56 239 ILE A N 1
ATOM 1832 C CA . ILE A 1 239 ? 3.372 -10.448 1.366 1.00 98.56 239 ILE A CA 1
ATOM 1833 C C . ILE A 1 239 ? 2.041 -10.643 2.097 1.00 98.56 239 ILE A C 1
ATOM 1835 O O . ILE A 1 239 ? 1.033 -10.024 1.746 1.00 98.56 239 ILE A O 1
ATOM 1839 N N . THR A 1 240 ? 2.044 -11.495 3.116 1.00 98.00 240 THR A N 1
ATOM 1840 C CA . THR A 1 240 ? 0.879 -11.802 3.944 1.00 98.00 240 THR A CA 1
ATOM 1841 C C . THR A 1 240 ? 0.940 -11.056 5.259 1.00 98.00 240 THR A C 1
ATOM 1843 O O . THR A 1 240 ? 1.961 -11.090 5.945 1.00 98.00 240 THR A O 1
ATOM 1846 N N . MET A 1 241 ? -0.160 -10.400 5.621 1.00 98.62 241 MET A N 1
ATOM 1847 C CA . MET A 1 241 ? -0.300 -9.717 6.903 1.00 98.62 241 MET A CA 1
ATOM 1848 C C . MET A 1 241 ? -1.700 -9.933 7.469 1.00 98.62 241 MET A C 1
ATOM 1850 O O . MET A 1 241 ? -2.656 -10.134 6.721 1.00 98.62 241 MET A O 1
ATOM 1854 N N . THR A 1 242 ? -1.828 -9.844 8.787 1.00 98.69 242 THR A N 1
ATOM 1855 C CA . THR A 1 242 ? -3.119 -9.738 9.472 1.00 98.69 242 THR A CA 1
ATOM 1856 C C . THR A 1 242 ? -3.623 -8.289 9.465 1.00 98.69 242 THR A C 1
ATOM 1858 O O . THR A 1 242 ? -2.867 -7.350 9.182 1.00 98.69 242 THR A O 1
ATOM 1861 N N . ALA A 1 243 ? -4.898 -8.061 9.804 1.00 98.50 243 ALA A N 1
ATOM 1862 C CA . ALA A 1 243 ? -5.415 -6.695 9.939 1.00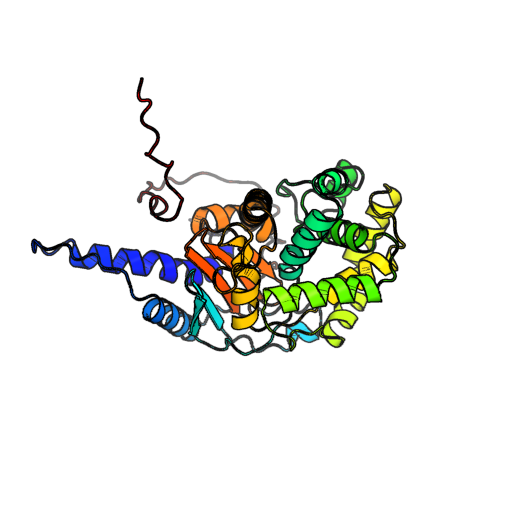 98.50 243 ALA A CA 1
ATOM 1863 C C . ALA A 1 243 ? -4.656 -5.927 11.036 1.00 98.50 243 ALA A C 1
ATOM 1865 O O . ALA A 1 243 ? -4.297 -4.766 10.837 1.00 98.50 243 ALA A O 1
ATOM 1866 N N . ARG A 1 244 ? -4.329 -6.593 12.154 1.00 98.56 244 ARG A N 1
ATOM 1867 C CA . ARG A 1 244 ? -3.507 -6.022 13.233 1.00 98.56 244 ARG A CA 1
ATOM 1868 C C . ARG A 1 244 ? -2.137 -5.570 12.721 1.00 98.56 244 ARG A C 1
ATOM 1870 O O . ARG A 1 244 ? -1.775 -4.406 12.900 1.00 98.56 244 ARG A O 1
ATOM 1877 N N . GLN A 1 245 ? -1.402 -6.454 12.044 1.00 98.62 245 GLN A N 1
ATOM 1878 C CA . GLN A 1 245 ? -0.078 -6.144 11.489 1.00 98.62 245 GLN A CA 1
ATOM 1879 C C . GLN A 1 245 ? -0.146 -4.998 10.470 1.00 98.62 245 GLN A C 1
ATOM 1881 O O . GLN A 1 245 ? 0.718 -4.119 10.453 1.00 98.62 245 GLN A O 1
ATOM 1886 N N . LEU A 1 246 ? -1.184 -4.964 9.628 1.00 98.69 246 LEU A N 1
ATOM 1887 C CA . LEU A 1 246 ? -1.338 -3.913 8.627 1.00 98.69 246 LEU A CA 1
ATOM 1888 C C . LEU A 1 246 ? -1.667 -2.548 9.259 1.00 98.69 246 LEU A C 1
ATOM 1890 O O . LEU A 1 246 ? -1.104 -1.531 8.842 1.00 98.69 246 LEU A O 1
ATOM 1894 N N . ALA A 1 247 ? -2.532 -2.516 10.279 1.00 98.38 247 ALA A N 1
ATOM 1895 C CA . ALA A 1 247 ? -2.839 -1.298 11.031 1.00 98.38 247 ALA A CA 1
ATOM 1896 C C . ALA A 1 247 ? -1.579 -0.761 11.720 1.00 98.38 247 ALA A C 1
ATOM 1898 O O . ALA A 1 247 ? -1.267 0.427 11.589 1.00 98.38 247 ALA A O 1
ATOM 1899 N N . MET A 1 248 ? -0.790 -1.650 12.332 1.00 97.69 248 MET A N 1
ATOM 1900 C CA . MET A 1 248 ? 0.529 -1.319 12.861 1.00 97.69 248 MET A CA 1
ATOM 1901 C C . MET A 1 248 ? 1.412 -0.699 11.772 1.00 97.69 248 MET A C 1
ATOM 1903 O O . MET A 1 248 ? 1.879 0.429 11.945 1.00 97.69 248 MET A O 1
ATOM 1907 N N . ALA A 1 249 ? 1.598 -1.365 10.633 1.00 97.88 249 ALA A N 1
ATOM 1908 C CA . ALA A 1 249 ? 2.502 -0.921 9.570 1.00 97.88 249 ALA A CA 1
ATOM 1909 C C . ALA A 1 249 ? 2.176 0.466 8.990 1.00 97.88 249 ALA A C 1
ATOM 1911 O O . ALA A 1 249 ? 3.079 1.189 8.568 1.00 97.88 249 ALA A O 1
ATOM 1912 N N . GLY A 1 250 ? 0.908 0.884 8.997 1.00 97.62 250 GLY A N 1
ATOM 1913 C CA . GLY A 1 250 ? 0.496 2.207 8.519 1.00 97.62 250 GLY A CA 1
ATOM 1914 C C . GLY A 1 250 ? 0.736 3.372 9.486 1.00 97.62 250 GLY A C 1
ATOM 1915 O O . GLY A 1 250 ? 0.655 4.532 9.068 1.00 97.62 250 GLY A O 1
ATOM 1916 N N . ARG A 1 251 ? 1.057 3.107 10.764 1.00 96.06 251 ARG A N 1
ATOM 1917 C CA . ARG A 1 251 ? 1.082 4.141 11.819 1.00 96.06 251 ARG A CA 1
ATOM 1918 C C . ARG A 1 251 ? 2.042 5.288 11.528 1.00 96.06 251 ARG A C 1
ATOM 1920 O O . ARG A 1 251 ? 1.701 6.443 11.766 1.00 96.06 251 ARG A O 1
ATOM 1927 N N . TYR A 1 252 ? 3.195 5.010 10.923 1.00 97.50 252 TYR A N 1
ATOM 1928 C CA . TYR A 1 252 ? 4.146 6.076 10.614 1.00 97.50 252 TYR A CA 1
ATOM 1929 C C . TYR A 1 252 ? 3.584 7.107 9.627 1.00 97.50 252 TYR A C 1
ATOM 1931 O O . TYR A 1 252 ? 3.931 8.278 9.713 1.00 97.50 252 TYR A O 1
ATOM 1939 N N . ILE A 1 253 ? 2.680 6.721 8.724 1.00 98.00 253 ILE A N 1
ATOM 1940 C CA . ILE A 1 253 ? 2.048 7.661 7.789 1.00 98.00 253 ILE A CA 1
ATOM 1941 C C . ILE A 1 253 ? 1.031 8.531 8.535 1.00 98.00 253 ILE A C 1
ATOM 1943 O O . ILE A 1 253 ? 0.988 9.744 8.326 1.00 98.00 253 ILE A O 1
ATOM 1947 N N . ALA A 1 254 ? 0.251 7.932 9.442 1.00 95.81 254 ALA A N 1
ATOM 1948 C CA . ALA A 1 254 ? -0.721 8.649 10.266 1.00 95.81 254 ALA A CA 1
ATOM 1949 C C . ALA A 1 254 ? -0.055 9.682 11.192 1.00 95.81 254 ALA A C 1
ATOM 1951 O O . ALA A 1 254 ? -0.620 10.749 11.424 1.00 95.81 254 ALA A O 1
ATOM 1952 N N . PHE A 1 255 ? 1.156 9.399 11.682 1.00 96.50 255 PHE A N 1
ATOM 1953 C CA . PHE A 1 255 ? 1.832 10.196 12.711 1.00 96.50 255 PHE A CA 1
ATOM 1954 C C . PHE A 1 255 ? 3.104 10.888 12.209 1.00 96.50 255 PHE A C 1
ATOM 1956 O O . PHE A 1 255 ? 4.149 10.878 12.858 1.00 96.50 255 PHE A O 1
ATOM 1963 N N . GLY A 1 256 ? 3.017 11.516 11.033 1.00 95.56 256 GLY A N 1
ATOM 1964 C CA . GLY A 1 256 ? 4.046 12.451 10.564 1.00 95.56 256 GLY A CA 1
ATOM 1965 C C . GLY A 1 256 ? 5.406 11.804 10.293 1.00 95.56 256 GLY A C 1
ATOM 1966 O O . GLY A 1 256 ? 6.439 12.435 10.480 1.00 95.56 256 GLY A O 1
ATOM 1967 N N . GLY A 1 257 ? 5.414 10.546 9.865 1.00 97.25 257 GLY A N 1
ATOM 1968 C CA . GLY A 1 257 ? 6.617 9.797 9.518 1.00 97.25 257 GLY A CA 1
ATOM 1969 C C . GLY A 1 257 ? 7.277 9.068 10.686 1.00 97.25 257 GLY A C 1
ATOM 1970 O O . GLY A 1 257 ? 8.343 8.490 10.491 1.00 97.25 257 GLY A O 1
ATOM 1971 N N . LYS A 1 258 ? 6.668 9.057 11.878 1.00 96.50 258 LYS A N 1
ATOM 1972 C CA . LYS A 1 258 ? 7.234 8.449 13.092 1.00 96.50 258 LYS A CA 1
ATOM 1973 C C . LYS A 1 258 ? 6.342 7.355 13.657 1.00 96.50 258 LYS A C 1
ATOM 1975 O O . LYS A 1 258 ? 5.126 7.407 13.522 1.00 96.50 258 LYS A O 1
ATOM 1980 N N . ILE A 1 259 ? 6.945 6.397 14.350 1.00 94.62 259 ILE A N 1
ATOM 1981 C CA . ILE A 1 259 ? 6.225 5.451 15.201 1.00 94.62 259 ILE A CA 1
ATOM 1982 C C . ILE A 1 259 ? 6.073 6.090 16.591 1.00 94.62 259 ILE A C 1
ATOM 1984 O O . ILE A 1 259 ? 7.087 6.230 17.275 1.00 94.62 259 ILE A O 1
ATOM 1988 N N . PRO A 1 260 ? 4.859 6.477 17.036 1.00 87.94 260 PRO A N 1
ATOM 1989 C CA . PRO A 1 260 ? 4.692 7.223 18.287 1.00 87.94 260 PRO A CA 1
ATOM 1990 C C . PRO A 1 260 ? 5.189 6.475 19.525 1.00 87.94 260 PRO A C 1
ATOM 1992 O O . PRO A 1 260 ? 5.894 7.054 20.343 1.00 87.94 260 PRO A O 1
ATOM 1995 N N . THR A 1 261 ? 4.886 5.179 19.621 1.00 87.38 261 THR A N 1
ATOM 1996 C CA . THR A 1 261 ? 5.190 4.340 20.792 1.00 87.38 261 THR A CA 1
ATOM 1997 C C . THR A 1 261 ? 6.683 4.148 21.043 1.00 87.38 261 THR A C 1
ATOM 1999 O O . THR A 1 261 ? 7.093 3.959 22.181 1.00 87.38 261 THR A O 1
ATOM 2002 N N . THR A 1 262 ? 7.509 4.208 19.994 1.00 89.56 262 THR A N 1
ATOM 2003 C CA . THR A 1 262 ? 8.965 4.000 20.089 1.00 89.56 262 THR A CA 1
ATOM 2004 C C . THR A 1 262 ? 9.774 5.259 19.783 1.00 89.56 262 THR A C 1
ATOM 2006 O O . THR A 1 262 ? 10.996 5.247 19.900 1.00 89.56 262 THR A O 1
ATOM 2009 N N . GLY A 1 263 ? 9.129 6.330 19.312 1.00 89.56 263 GLY A N 1
ATOM 2010 C CA . GLY A 1 263 ? 9.784 7.549 18.830 1.00 89.56 263 GLY A CA 1
ATOM 2011 C C . GLY A 1 263 ? 10.595 7.383 17.537 1.00 89.56 263 GLY A C 1
ATOM 2012 O O . GLY A 1 263 ? 11.158 8.363 17.043 1.00 89.56 263 GLY A O 1
ATOM 2013 N N . ARG A 1 264 ? 10.662 6.175 16.958 1.00 93.31 264 ARG A N 1
ATOM 2014 C CA . ARG A 1 264 ? 11.490 5.888 15.778 1.00 93.31 264 ARG A CA 1
ATOM 2015 C C . ARG A 1 264 ? 10.994 6.659 14.555 1.00 93.31 264 ARG A C 1
ATOM 2017 O O . ARG A 1 264 ? 9.808 6.631 14.220 1.00 93.31 264 ARG A O 1
ATOM 2024 N N . SER A 1 265 ? 11.920 7.320 13.866 1.00 95.00 265 SER A N 1
ATOM 2025 C CA . SER A 1 265 ? 11.654 8.035 12.615 1.00 95.00 265 SER A CA 1
ATOM 2026 C C . SER A 1 265 ? 11.753 7.079 11.429 1.00 95.00 265 SER A C 1
ATOM 2028 O O . SER A 1 265 ? 12.786 6.445 11.238 1.00 95.00 265 SER A O 1
ATOM 2030 N N . VAL A 1 266 ? 10.690 6.991 10.630 1.00 97.19 266 VAL A N 1
ATOM 2031 C CA . VAL A 1 266 ? 10.619 6.167 9.413 1.00 97.19 266 VAL A CA 1
ATOM 2032 C C . VAL A 1 266 ? 10.884 7.027 8.179 1.00 97.19 266 VAL A C 1
ATOM 2034 O O . VAL A 1 266 ? 11.715 6.693 7.342 1.00 97.19 266 VAL A O 1
ATOM 2037 N N . VAL A 1 267 ? 10.209 8.174 8.085 1.00 97.25 267 VAL A N 1
ATOM 2038 C CA . VAL A 1 267 ? 10.425 9.199 7.054 1.00 97.25 267 VAL A CA 1
ATOM 2039 C C . VAL A 1 267 ? 10.215 10.590 7.644 1.00 97.25 267 VAL A C 1
ATOM 2041 O O . VAL A 1 267 ? 9.697 10.739 8.746 1.00 97.25 267 VAL A O 1
ATOM 2044 N N . THR A 1 268 ? 10.585 11.636 6.906 1.00 96.94 268 THR A N 1
ATOM 2045 C CA . THR A 1 268 ? 10.259 13.011 7.305 1.00 96.94 268 THR A CA 1
ATOM 2046 C C . THR A 1 268 ? 8.745 13.249 7.276 1.00 96.94 268 THR A C 1
ATOM 2048 O O . THR A 1 268 ? 8.026 12.651 6.468 1.00 96.94 268 THR A O 1
ATOM 2051 N N . SER A 1 269 ? 8.255 14.187 8.092 1.00 96.12 269 SER A N 1
ATOM 2052 C CA . SER A 1 269 ? 6.839 14.584 8.102 1.00 96.12 269 SER A CA 1
ATOM 2053 C C . SER A 1 269 ? 6.347 15.029 6.726 1.00 96.12 269 SER A C 1
ATOM 2055 O O . SER A 1 269 ? 5.211 14.756 6.336 1.00 96.12 269 SER A O 1
ATOM 2057 N N . GLU A 1 270 ? 7.219 15.673 5.948 1.00 95.81 270 GLU A N 1
ATOM 2058 C CA . GLU A 1 270 ? 6.918 16.058 4.576 1.00 95.81 270 GLU A CA 1
ATOM 2059 C C . GLU A 1 270 ? 6.688 14.843 3.669 1.00 95.81 270 GLU A C 1
ATOM 2061 O O . GLU A 1 270 ? 5.700 14.809 2.931 1.00 95.81 270 GLU A O 1
ATOM 2066 N N . ARG A 1 271 ? 7.561 13.831 3.731 1.00 96.38 271 ARG A N 1
ATOM 2067 C CA . ARG A 1 271 ? 7.409 12.602 2.942 1.00 96.38 271 ARG A CA 1
ATOM 2068 C C . ARG A 1 271 ? 6.160 11.830 3.355 1.00 96.38 271 ARG A C 1
ATOM 2070 O O . ARG A 1 271 ? 5.410 11.417 2.475 1.00 96.38 271 ARG A O 1
ATOM 2077 N N . ALA A 1 272 ? 5.879 11.715 4.654 1.00 97.56 272 ALA A N 1
ATOM 2078 C CA . ALA A 1 272 ? 4.648 11.092 5.145 1.00 97.56 272 ALA A CA 1
ATOM 2079 C C . ALA A 1 272 ? 3.395 11.783 4.580 1.00 97.56 272 ALA A C 1
ATOM 2081 O O . ALA A 1 272 ? 2.501 11.118 4.056 1.00 97.56 272 ALA A O 1
ATOM 2082 N N . ARG A 1 273 ? 3.368 13.123 4.582 1.00 96.56 273 ARG A N 1
ATOM 2083 C CA . ARG A 1 273 ? 2.285 13.914 3.979 1.00 96.56 273 ARG A CA 1
ATOM 2084 C C . ARG A 1 273 ? 2.153 13.674 2.472 1.00 96.56 273 ARG A C 1
ATOM 2086 O O . ARG A 1 273 ? 1.035 13.546 1.981 1.00 96.56 273 ARG A O 1
ATOM 2093 N N . ARG A 1 274 ? 3.265 13.600 1.731 1.00 96.06 274 ARG A N 1
ATOM 2094 C CA . ARG A 1 274 ? 3.262 13.316 0.280 1.00 96.06 274 ARG A CA 1
ATOM 2095 C C . ARG A 1 274 ? 2.732 11.906 -0.022 1.00 96.06 274 ARG A C 1
ATOM 2097 O O . ARG A 1 274 ? 1.918 11.751 -0.928 1.00 96.06 274 ARG A O 1
ATOM 2104 N N . ILE A 1 275 ? 3.131 10.902 0.761 1.00 98.12 275 ILE A N 1
ATOM 2105 C CA . ILE A 1 275 ? 2.617 9.525 0.649 1.00 98.12 275 ILE A CA 1
ATOM 2106 C C . ILE A 1 275 ? 1.111 9.496 0.937 1.00 98.12 275 ILE A C 1
ATOM 2108 O O . ILE A 1 275 ? 0.345 8.955 0.141 1.00 98.12 275 ILE A O 1
ATOM 2112 N N . ALA A 1 276 ? 0.665 10.144 2.017 1.00 97.69 276 ALA A N 1
ATOM 2113 C CA . ALA A 1 276 ? -0.753 10.256 2.351 1.00 97.69 276 ALA A CA 1
ATOM 2114 C C . ALA A 1 276 ? -1.558 10.965 1.243 1.00 97.69 276 ALA A C 1
ATOM 2116 O O . ALA A 1 276 ? -2.655 10.532 0.898 1.00 97.69 276 ALA A O 1
ATOM 2117 N N . ALA A 1 277 ? -1.011 12.013 0.621 1.00 96.56 277 ALA A N 1
ATOM 2118 C CA . ALA A 1 277 ? -1.665 12.684 -0.502 1.00 96.56 277 ALA A CA 1
ATOM 2119 C C . ALA A 1 277 ? -1.866 11.738 -1.699 1.00 96.56 277 ALA A C 1
ATOM 2121 O O . ALA A 1 277 ? -2.961 11.680 -2.254 1.00 96.56 277 ALA A O 1
ATOM 2122 N N . LEU A 1 278 ? -0.850 10.943 -2.052 1.00 97.44 278 LEU A N 1
ATOM 2123 C CA . LEU A 1 278 ? -0.970 9.927 -3.104 1.00 97.44 278 LEU A CA 1
ATOM 2124 C C . LEU A 1 278 ? -1.972 8.829 -2.734 1.00 97.44 278 LEU A C 1
ATOM 2126 O O . LEU A 1 278 ? -2.687 8.335 -3.602 1.00 97.44 278 LEU A O 1
ATOM 2130 N N . MET A 1 279 ? -2.051 8.443 -1.458 1.00 97.50 279 MET A N 1
ATOM 2131 C CA . MET A 1 279 ? -3.025 7.445 -0.999 1.00 97.50 279 MET A CA 1
ATOM 2132 C C . MET A 1 279 ? -4.444 7.984 -1.186 1.00 97.50 279 MET A C 1
ATOM 2134 O O . MET A 1 279 ? -5.299 7.310 -1.753 1.00 97.50 279 MET A O 1
ATOM 2138 N N . LEU A 1 280 ? -4.674 9.241 -0.806 1.00 94.44 280 LEU A N 1
ATOM 2139 C CA . LEU A 1 280 ? -5.965 9.899 -0.974 1.00 94.44 280 LEU A CA 1
ATOM 2140 C C . LEU A 1 280 ? -6.397 9.990 -2.446 1.00 94.44 280 LEU A C 1
ATOM 2142 O O . LEU A 1 280 ? -7.557 9.734 -2.757 1.00 94.44 280 LEU A O 1
ATOM 2146 N N . THR A 1 281 ? -5.487 10.349 -3.356 1.00 93.06 281 THR A N 1
ATOM 2147 C CA . THR A 1 281 ? -5.849 10.648 -4.753 1.00 93.06 281 THR A CA 1
ATOM 2148 C C . THR A 1 281 ? -5.726 9.458 -5.704 1.00 93.06 281 THR A C 1
ATOM 2150 O O . THR A 1 281 ? -6.422 9.424 -6.717 1.00 93.06 281 THR A O 1
ATOM 2153 N N . CYS A 1 282 ? -4.873 8.477 -5.394 1.00 92.62 282 CYS A N 1
ATOM 2154 C CA . CYS A 1 282 ? -4.520 7.375 -6.300 1.00 92.62 282 CYS A CA 1
ATOM 2155 C C . CYS A 1 282 ? -4.695 5.976 -5.680 1.00 92.62 282 CYS A C 1
ATOM 2157 O O . CYS A 1 282 ? -4.433 4.966 -6.337 1.00 92.62 282 CYS A O 1
ATOM 2159 N N . GLY A 1 283 ? -5.086 5.870 -4.408 1.00 88.81 283 GLY A N 1
ATOM 2160 C CA . GLY A 1 283 ? -4.960 4.618 -3.664 1.00 88.81 283 GLY A CA 1
ATOM 2161 C C . GLY A 1 283 ? -6.041 3.555 -3.912 1.00 88.81 283 GLY A C 1
ATOM 2162 O O . GLY A 1 283 ? -5.863 2.379 -3.560 1.00 88.81 283 GLY A O 1
ATOM 2163 N N . HIS A 1 284 ? -7.139 3.917 -4.571 1.00 85.50 284 HIS A N 1
ATOM 2164 C CA . HIS A 1 284 ? -8.289 3.042 -4.814 1.00 85.50 284 HIS A CA 1
ATOM 2165 C C . HIS A 1 284 ? -8.628 2.895 -6.304 1.00 85.50 284 HIS A C 1
ATOM 2167 O O . HIS A 1 284 ? -9.789 2.683 -6.653 1.00 85.50 284 HIS A O 1
ATOM 2173 N N . TYR A 1 285 ? -7.619 2.989 -7.181 1.00 80.94 285 TYR A N 1
ATOM 2174 C CA . TYR A 1 285 ? -7.785 2.914 -8.641 1.00 80.94 285 TYR A CA 1
ATOM 2175 C C . TYR A 1 285 ? -8.847 3.924 -9.115 1.00 80.94 285 TYR A C 1
ATOM 2177 O O . TYR A 1 285 ? -8.883 5.050 -8.611 1.00 80.94 285 TYR A O 1
ATOM 2185 N N . ASP A 1 286 ? -9.757 3.523 -10.004 1.00 75.88 286 ASP A N 1
ATOM 2186 C CA . ASP A 1 286 ? -10.874 4.349 -10.481 1.00 75.88 286 ASP A CA 1
ATOM 2187 C C . ASP A 1 286 ? -11.844 4.763 -9.353 1.00 75.88 286 ASP A C 1
ATOM 2189 O O . ASP A 1 286 ? -12.653 5.674 -9.514 1.00 75.88 286 ASP A O 1
ATOM 2193 N N . GLY A 1 287 ? -11.780 4.100 -8.192 1.00 77.81 287 GLY A N 1
ATOM 2194 C CA . GLY A 1 287 ? -12.558 4.434 -7.000 1.00 77.81 287 GLY A CA 1
ATOM 2195 C C . GLY A 1 287 ? -11.959 5.550 -6.139 1.00 77.81 287 GLY A C 1
ATOM 2196 O O . GLY A 1 287 ? -12.619 5.978 -5.194 1.00 77.81 287 GLY A O 1
ATOM 2197 N N . SER A 1 288 ? -10.746 6.037 -6.432 1.00 79.19 288 SER A N 1
ATOM 2198 C CA . SER A 1 288 ? -10.037 7.000 -5.566 1.00 79.19 288 SER A CA 1
ATOM 2199 C C . SER A 1 288 ? -10.802 8.311 -5.382 1.00 79.19 288 SER A C 1
ATOM 2201 O O . SER A 1 288 ? -10.924 8.790 -4.259 1.00 79.19 288 SER A O 1
ATOM 2203 N N . GLY A 1 289 ? -11.397 8.851 -6.451 1.00 78.69 289 GLY A N 1
ATOM 2204 C CA . GLY A 1 289 ? -12.176 10.090 -6.373 1.00 78.69 289 GLY A CA 1
ATOM 2205 C C . GLY A 1 289 ? -13.423 9.966 -5.490 1.00 78.69 289 GLY A C 1
ATOM 2206 O O . GLY A 1 289 ? -13.668 10.821 -4.640 1.00 78.69 289 GLY A O 1
ATOM 2207 N N . ASP A 1 290 ? -14.190 8.881 -5.637 1.00 78.19 290 ASP A N 1
ATOM 2208 C CA . ASP A 1 290 ? -15.402 8.669 -4.832 1.00 78.19 290 ASP A CA 1
ATOM 2209 C C . ASP A 1 290 ? -15.063 8.262 -3.385 1.00 78.19 290 ASP A C 1
ATOM 2211 O O . ASP A 1 290 ? -15.759 8.659 -2.450 1.00 78.19 290 A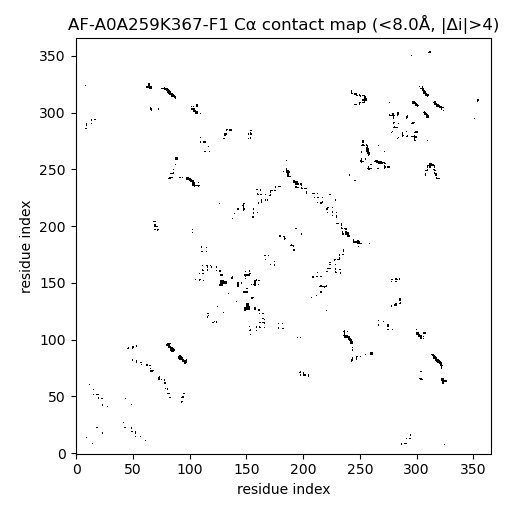SP A O 1
ATOM 2215 N N . PHE A 1 291 ? -13.949 7.552 -3.162 1.00 76.75 291 PHE A N 1
ATOM 2216 C CA . PHE A 1 291 ? -13.431 7.292 -1.815 1.00 76.75 291 PHE A CA 1
ATOM 2217 C C . PHE A 1 291 ? -13.018 8.592 -1.112 1.00 76.75 291 PHE A C 1
ATOM 2219 O O . PHE A 1 291 ? -13.469 8.848 0.003 1.00 76.75 291 PHE A O 1
ATOM 2226 N N . ALA A 1 292 ? -12.248 9.457 -1.777 1.00 81.81 292 ALA A N 1
ATOM 2227 C CA . ALA A 1 292 ? -11.858 10.757 -1.238 1.00 81.81 292 ALA A CA 1
ATOM 2228 C C . ALA A 1 292 ? -13.078 11.643 -0.934 1.00 81.81 292 ALA A C 1
ATOM 2230 O O . ALA A 1 292 ? -13.140 12.259 0.125 1.00 81.81 292 ALA A O 1
ATOM 2231 N N . PHE A 1 293 ? -14.085 11.657 -1.813 1.00 76.88 293 PHE A N 1
ATOM 2232 C CA . PHE A 1 293 ? -15.304 12.444 -1.608 1.00 76.88 293 PHE A CA 1
ATOM 2233 C C . PHE A 1 293 ? -16.168 11.931 -0.444 1.00 76.88 293 PHE A C 1
ATOM 2235 O O . PHE A 1 293 ? -16.748 12.723 0.298 1.00 76.88 293 PHE A O 1
ATOM 2242 N N . ARG A 1 294 ? -16.286 10.606 -0.280 1.00 79.00 294 ARG A N 1
ATOM 2243 C CA . ARG A 1 294 ? -17.202 9.994 0.701 1.00 79.00 294 ARG A CA 1
ATOM 2244 C C . ARG A 1 294 ? -16.570 9.712 2.057 1.00 79.00 294 ARG A C 1
ATOM 2246 O O . ARG A 1 294 ? -17.285 9.764 3.053 1.00 79.00 294 ARG A O 1
ATOM 2253 N N . VAL A 1 295 ? -15.298 9.324 2.072 1.00 86.19 295 VAL A N 1
ATOM 2254 C CA . VAL A 1 295 ? -14.561 8.880 3.266 1.00 86.19 295 VAL A CA 1
ATOM 2255 C C . VAL A 1 295 ? -13.539 9.924 3.701 1.00 86.19 295 VAL A C 1
ATOM 2257 O O . VAL A 1 295 ? -13.340 10.094 4.895 1.00 86.19 295 VAL A O 1
ATOM 2260 N N . GLY A 1 296 ? -12.903 10.633 2.763 1.00 88.56 296 GLY A N 1
ATOM 2261 C CA . GLY A 1 296 ? -11.994 11.743 3.074 1.00 88.56 296 GLY A CA 1
ATOM 2262 C C . GLY A 1 296 ? -10.689 11.353 3.774 1.00 88.56 296 GLY A C 1
ATOM 2263 O O . GLY A 1 296 ? -9.968 12.235 4.234 1.00 88.56 296 GLY A O 1
ATOM 2264 N N . LEU A 1 297 ? -10.371 10.059 3.854 1.00 92.31 297 LEU A N 1
ATOM 2265 C CA . LEU A 1 297 ? -9.131 9.559 4.443 1.00 92.31 297 LEU A CA 1
ATOM 2266 C C . LEU A 1 297 ? -8.162 9.095 3.348 1.00 92.31 297 LEU A C 1
ATOM 2268 O O . LEU A 1 297 ? -8.594 8.484 2.371 1.00 92.31 297 LEU A O 1
ATOM 2272 N N . PRO A 1 298 ? -6.851 9.338 3.494 1.00 96.75 298 PRO A N 1
ATOM 2273 C CA . PRO A 1 298 ? -5.838 8.637 2.719 1.00 96.75 298 PRO A CA 1
ATOM 2274 C C . PRO A 1 298 ? -5.948 7.121 2.897 1.00 96.75 298 PRO A C 1
ATOM 2276 O O . PRO A 1 298 ? -5.902 6.635 4.027 1.00 96.75 298 PRO A O 1
ATOM 2279 N N . GLY A 1 299 ? -6.042 6.363 1.803 1.00 95.06 299 GLY A N 1
ATOM 2280 C CA . GLY A 1 299 ? -6.059 4.904 1.874 1.00 95.06 299 GLY A CA 1
ATOM 2281 C C . GLY A 1 299 ? -5.449 4.208 0.664 1.00 95.06 299 GLY A C 1
ATOM 2282 O O . GLY A 1 299 ? -5.221 4.819 -0.371 1.00 95.06 299 GLY A O 1
ATOM 2283 N N . LYS A 1 300 ? -5.153 2.915 0.793 1.00 96.62 300 LYS A N 1
ATOM 2284 C CA . LYS A 1 300 ? -4.752 2.029 -0.301 1.00 96.62 300 LYS A CA 1
ATOM 2285 C C . LYS A 1 300 ? -5.490 0.706 -0.167 1.00 96.62 300 LYS A C 1
ATOM 2287 O O . LYS A 1 300 ? -5.487 0.096 0.895 1.00 96.62 300 LYS A O 1
ATOM 2292 N N . SER A 1 301 ? -6.084 0.255 -1.269 1.00 92.50 301 SER A N 1
ATOM 2293 C CA . SER A 1 301 ? -6.738 -1.059 -1.364 1.00 92.50 301 SER A CA 1
ATOM 2294 C C . SER A 1 301 ? -5.881 -2.102 -2.085 1.00 92.50 301 SER A C 1
ATOM 2296 O O . SER A 1 301 ? -5.084 -1.768 -2.973 1.00 92.50 301 SER A O 1
ATOM 2298 N N . GLY A 1 302 ? -6.078 -3.367 -1.722 1.00 90.38 302 GLY A N 1
ATOM 2299 C CA . GLY A 1 302 ? -5.525 -4.548 -2.380 1.00 90.38 302 GLY A CA 1
ATOM 2300 C C . GLY A 1 302 ? -6.635 -5.448 -2.925 1.00 90.38 302 GLY A C 1
ATOM 2301 O O . GLY A 1 302 ? -7.732 -5.498 -2.377 1.00 90.38 302 GLY A O 1
ATOM 2302 N N . VAL A 1 303 ? -6.351 -6.182 -4.003 1.00 88.75 303 VAL A N 1
ATOM 2303 C CA . VAL A 1 303 ? -7.300 -7.157 -4.577 1.00 88.75 303 VAL A CA 1
ATOM 2304 C C . VAL A 1 303 ? -7.516 -8.380 -3.677 1.00 88.75 303 VAL A C 1
ATOM 2306 O O . VAL A 1 303 ? -8.490 -9.095 -3.859 1.00 88.75 303 VAL A O 1
ATOM 2309 N N . GLY A 1 304 ? -6.682 -8.566 -2.650 1.00 86.31 304 GLY A N 1
ATOM 2310 C CA . GLY A 1 304 ? -6.932 -9.513 -1.560 1.00 86.31 304 GLY A CA 1
ATOM 2311 C C . GLY A 1 304 ? -8.041 -9.079 -0.591 1.00 86.31 304 GLY A C 1
ATOM 2312 O O . GLY A 1 304 ? -8.256 -9.751 0.409 1.00 86.31 304 GLY A O 1
ATOM 2313 N N . GLY A 1 305 ? -8.719 -7.948 -0.839 1.00 87.88 305 GLY A N 1
ATOM 2314 C CA . GLY A 1 305 ? -9.824 -7.454 -0.008 1.00 87.88 305 GLY A CA 1
ATOM 2315 C C . GLY A 1 305 ? -9.408 -6.515 1.128 1.00 87.88 305 GLY A C 1
ATOM 2316 O O . GLY A 1 305 ? -10.246 -6.015 1.877 1.00 87.88 305 GLY A O 1
ATOM 2317 N N . GLY A 1 306 ? -8.105 -6.268 1.270 1.00 93.38 306 GLY A N 1
ATOM 2318 C CA . GLY A 1 306 ? -7.553 -5.404 2.308 1.00 93.38 306 GLY A CA 1
ATOM 2319 C C . GLY A 1 306 ? -7.615 -3.921 1.949 1.00 93.38 306 GLY A C 1
ATOM 2320 O O . GLY A 1 306 ? -7.486 -3.529 0.783 1.00 93.38 306 GLY A O 1
ATOM 2321 N N . ILE A 1 307 ? -7.739 -3.082 2.972 1.00 96.06 307 ILE A N 1
ATOM 2322 C CA . ILE A 1 307 ? -7.605 -1.632 2.897 1.00 96.06 307 ILE A CA 1
ATOM 2323 C C . ILE A 1 307 ? -6.762 -1.162 4.073 1.00 96.06 307 ILE A C 1
ATOM 2325 O O . ILE A 1 307 ? -7.120 -1.396 5.223 1.00 96.06 307 ILE A O 1
ATOM 2329 N N . LEU A 1 308 ? -5.690 -0.436 3.770 1.00 98.38 308 LEU A N 1
ATOM 2330 C CA . LEU A 1 308 ? -4.995 0.402 4.738 1.00 98.38 308 LEU A CA 1
ATOM 2331 C C . LEU A 1 308 ? -5.497 1.837 4.581 1.00 98.38 308 LEU A C 1
ATOM 2333 O O . LEU A 1 308 ? -5.419 2.383 3.484 1.00 98.38 308 LEU A O 1
ATOM 2337 N N . ALA A 1 309 ? -5.969 2.460 5.653 1.00 97.06 309 ALA A N 1
ATOM 2338 C CA . ALA A 1 309 ? -6.336 3.868 5.698 1.00 97.06 309 ALA A CA 1
ATOM 2339 C C . ALA A 1 309 ? -5.661 4.557 6.885 1.00 97.06 309 ALA A C 1
ATOM 2341 O O . ALA A 1 309 ? -5.402 3.936 7.912 1.00 97.06 309 ALA A O 1
ATOM 2342 N N . VAL A 1 310 ? -5.386 5.852 6.762 1.00 95.06 310 VAL A N 1
ATOM 2343 C CA . VAL A 1 310 ? -4.827 6.642 7.862 1.00 95.06 310 VAL A CA 1
ATOM 2344 C C . VAL A 1 310 ? -5.673 7.870 8.131 1.00 95.06 310 VAL A C 1
ATOM 2346 O O . VAL A 1 310 ? -6.107 8.565 7.217 1.00 95.06 310 VAL A O 1
ATOM 2349 N N . ALA A 1 311 ? -5.878 8.151 9.408 1.00 94.62 311 ALA A N 1
ATOM 2350 C CA . ALA A 1 311 ? -6.422 9.395 9.906 1.00 94.62 311 ALA A CA 1
ATOM 2351 C C . ALA A 1 311 ? -5.269 10.220 10.496 1.00 94.62 311 ALA A C 1
ATOM 2353 O O . ALA A 1 311 ? -4.793 9.892 11.590 1.00 94.62 311 ALA A O 1
ATOM 2354 N N . PRO A 1 312 ? -4.785 11.2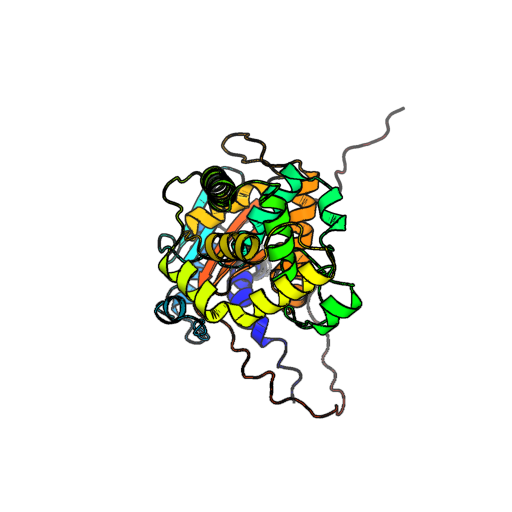58 9.784 1.00 92.81 312 PRO A N 1
ATOM 2355 C CA . PRO A 1 312 ? -3.624 12.034 10.210 1.00 92.81 312 PRO A CA 1
ATOM 2356 C C . PRO A 1 312 ? -3.750 12.549 11.649 1.00 92.81 312 PRO A C 1
ATOM 2358 O O . PRO A 1 312 ? -4.749 13.160 12.018 1.00 92.81 312 PRO A O 1
ATOM 2361 N N . GLY A 1 313 ? -2.736 12.276 12.470 1.00 90.94 313 GLY A N 1
ATOM 2362 C CA . GLY A 1 313 ? -2.685 12.651 13.884 1.00 90.94 313 GLY A CA 1
ATOM 2363 C C . GLY A 1 313 ? -3.646 11.885 14.799 1.00 90.94 313 GLY A C 1
ATOM 2364 O O . GLY A 1 313 ? -3.722 12.213 15.981 1.00 90.94 313 GLY A O 1
ATOM 2365 N N . LYS A 1 314 ? -4.388 10.892 14.289 1.00 92.31 314 LYS A N 1
ATOM 2366 C CA . LYS A 1 314 ? -5.410 10.157 15.052 1.00 92.31 314 LYS A CA 1
ATOM 2367 C C . LYS A 1 314 ? -5.170 8.653 15.079 1.00 92.31 314 LYS A C 1
ATOM 2369 O O . LYS A 1 314 ? -5.034 8.098 16.165 1.00 92.31 314 LYS A O 1
ATOM 2374 N N . ALA A 1 315 ? -5.140 7.999 13.917 1.00 95.62 315 ALA A N 1
ATOM 2375 C CA . ALA A 1 315 ? -5.098 6.541 13.853 1.00 95.62 315 ALA A CA 1
ATOM 2376 C C . ALA A 1 315 ? -4.604 5.996 12.507 1.00 95.62 315 ALA A C 1
ATOM 2378 O O . ALA A 1 315 ? -4.755 6.629 11.462 1.00 95.62 315 ALA A O 1
ATOM 2379 N N . SER A 1 316 ? -4.087 4.774 12.541 1.00 97.88 316 SER A N 1
ATOM 2380 C CA . SER A 1 316 ? -3.926 3.893 11.385 1.00 97.88 316 SER A CA 1
ATOM 2381 C C . SER A 1 316 ? -4.985 2.797 11.445 1.00 97.88 316 SER A C 1
ATOM 2383 O O . SER A 1 316 ? -5.256 2.260 12.515 1.00 97.88 316 SER A O 1
ATOM 2385 N N . ILE A 1 317 ? -5.625 2.504 10.317 1.00 98.38 317 ILE A N 1
ATOM 2386 C CA . ILE A 1 317 ? -6.808 1.647 10.239 1.00 98.38 317 ILE A CA 1
ATOM 2387 C C . ILE A 1 317 ? -6.576 0.607 9.149 1.00 98.38 317 ILE A C 1
ATOM 2389 O O . ILE A 1 317 ? -6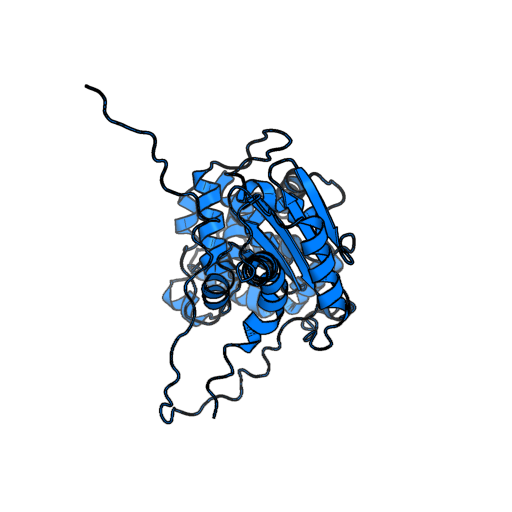.320 0.959 7.997 1.00 98.38 317 ILE A O 1
ATOM 2393 N N . ALA A 1 318 ? -6.722 -0.665 9.491 1.00 98.31 318 ALA A N 1
ATOM 2394 C CA . ALA A 1 318 ? -6.785 -1.751 8.529 1.00 98.31 318 ALA A CA 1
ATOM 2395 C C . ALA A 1 318 ? -8.173 -2.382 8.548 1.00 98.31 318 ALA A C 1
ATOM 2397 O O . ALA A 1 318 ? -8.735 -2.648 9.609 1.00 98.31 318 ALA A O 1
ATOM 2398 N N . VAL A 1 319 ? -8.718 -2.632 7.364 1.00 96.38 319 VAL A N 1
ATOM 2399 C CA . VAL A 1 319 ? -9.961 -3.383 7.175 1.00 96.38 319 VAL A CA 1
ATOM 2400 C C . VAL A 1 319 ? -9.696 -4.467 6.149 1.00 96.38 319 VAL A C 1
ATOM 2402 O O . VAL A 1 319 ? -8.994 -4.226 5.167 1.00 96.38 319 VAL A O 1
ATOM 2405 N N . TRP A 1 320 ? -10.271 -5.643 6.348 1.00 96.56 320 TRP A N 1
ATOM 2406 C CA . TRP A 1 320 ? -10.184 -6.728 5.389 1.00 96.56 320 TRP A CA 1
ATOM 2407 C C . TRP A 1 320 ? -11.529 -7.421 5.229 1.00 96.56 320 TRP A C 1
ATOM 2409 O O . TRP A 1 320 ? -12.203 -7.741 6.204 1.00 96.56 320 TRP A O 1
ATOM 2419 N N . SER A 1 321 ? -11.924 -7.620 3.976 1.00 93.62 321 SER A N 1
ATOM 2420 C CA . SER A 1 321 ? -12.996 -8.530 3.594 1.00 93.62 321 SER A CA 1
ATOM 2421 C C . SER A 1 321 ? -12.706 -9.041 2.181 1.00 93.62 321 SER A C 1
ATOM 2423 O O . SER A 1 321 ? -12.505 -8.212 1.290 1.00 93.62 321 SER A O 1
ATOM 2425 N N . PRO A 1 322 ? -12.676 -10.363 1.935 1.00 88.12 322 PRO A N 1
ATOM 2426 C CA . PRO A 1 322 ? -12.224 -10.930 0.655 1.00 88.12 322 PRO A CA 1
ATOM 2427 C C . PRO A 1 322 ? -13.079 -10.536 -0.552 1.00 88.12 322 PRO A C 1
ATOM 2429 O O . PRO A 1 322 ? -12.625 -10.552 -1.698 1.00 88.12 322 PRO A O 1
ATOM 2432 N N . GLY A 1 323 ? -14.339 -10.194 -0.300 1.00 85.75 323 GLY A N 1
ATOM 2433 C CA . GLY A 1 323 ? -15.303 -9.881 -1.333 1.00 85.75 323 GLY A CA 1
ATOM 2434 C C . GLY A 1 323 ? -15.084 -8.516 -1.986 1.00 85.75 323 GLY A C 1
ATOM 2435 O O . GLY A 1 323 ? -15.230 -7.457 -1.374 1.00 85.75 323 GLY A O 1
ATOM 2436 N N . LEU A 1 324 ? -14.785 -8.535 -3.285 1.00 78.88 324 LEU A N 1
ATOM 2437 C CA . LEU A 1 324 ? -14.648 -7.351 -4.124 1.00 78.88 324 LEU A CA 1
ATOM 2438 C C . LEU A 1 324 ? -15.959 -7.030 -4.851 1.00 78.88 324 LEU A C 1
ATOM 2440 O O . LEU A 1 324 ? -16.757 -7.903 -5.199 1.00 78.88 324 LEU A O 1
ATOM 2444 N N . CYS A 1 325 ? -16.164 -5.752 -5.169 1.00 65.81 325 CYS A N 1
ATOM 2445 C CA . CYS A 1 325 ? -17.232 -5.354 -6.085 1.00 65.81 325 CYS A CA 1
ATOM 2446 C C . CYS A 1 325 ? -16.896 -5.809 -7.519 1.00 65.81 325 CYS A C 1
ATOM 2448 O O . CYS A 1 325 ? -15.807 -5.537 -8.021 1.00 65.81 325 CYS A O 1
ATOM 2450 N N . SER A 1 326 ? -17.834 -6.464 -8.206 1.00 51.50 326 SER A N 1
ATOM 2451 C CA . SER A 1 326 ? -17.615 -7.012 -9.551 1.00 51.50 326 SER A CA 1
ATOM 2452 C C . SER A 1 326 ? -17.367 -5.937 -10.621 1.00 51.50 326 SER A C 1
ATOM 2454 O O . SER A 1 326 ? -18.117 -4.967 -10.705 1.00 51.50 326 SER A O 1
ATOM 2456 N N . ALA A 1 327 ? -16.410 -6.180 -11.525 1.00 37.81 327 ALA A N 1
ATOM 2457 C CA . ALA A 1 327 ? -16.196 -5.393 -12.751 1.00 37.81 327 ALA A CA 1
ATOM 2458 C C . ALA A 1 327 ? -17.107 -5.804 -13.937 1.00 37.81 327 ALA A C 1
ATOM 2460 O O . ALA A 1 327 ? -17.126 -5.135 -14.968 1.00 37.81 327 ALA A O 1
ATOM 2461 N N . ARG A 1 328 ? -17.885 -6.898 -13.829 1.00 29.31 328 ARG A N 1
ATOM 2462 C CA . ARG A 1 328 ? -18.702 -7.435 -14.945 1.00 29.31 328 ARG A CA 1
ATOM 2463 C C . ARG A 1 328 ? -19.799 -6.484 -15.456 1.00 29.31 328 ARG A C 1
ATOM 2465 O O . ARG A 1 328 ? -20.196 -6.614 -16.609 1.00 29.31 328 ARG A O 1
ATOM 2472 N N . ASP A 1 329 ? -20.214 -5.489 -14.676 1.00 32.88 329 ASP A N 1
ATOM 2473 C CA . ASP A 1 329 ? -21.211 -4.487 -15.094 1.00 32.88 329 ASP A CA 1
ATOM 2474 C C . ASP A 1 329 ? -20.662 -3.411 -16.061 1.00 32.88 329 ASP A C 1
ATOM 2476 O O . ASP A 1 329 ? -21.436 -2.623 -16.616 1.00 32.88 329 ASP A O 1
ATOM 2480 N N . GLU A 1 330 ? -19.343 -3.352 -16.290 1.00 30.72 330 GLU A N 1
ATOM 2481 C CA . GLU A 1 330 ? -18.705 -2.295 -17.094 1.00 30.72 330 GLU A CA 1
ATOM 2482 C C . GLU A 1 330 ? -18.767 -2.546 -18.614 1.00 30.72 330 GLU A C 1
ATOM 2484 O O . GLU A 1 330 ? -18.827 -1.590 -19.388 1.00 30.72 330 GLU A O 1
ATOM 2489 N N . ARG A 1 331 ? -18.845 -3.804 -19.085 1.00 25.16 331 ARG A N 1
ATOM 2490 C CA . ARG A 1 331 ? -18.898 -4.113 -20.537 1.00 25.16 331 ARG A CA 1
ATOM 2491 C C . ARG A 1 331 ? -20.239 -3.790 -21.215 1.00 25.16 331 ARG A C 1
ATOM 2493 O O . ARG A 1 331 ? -20.291 -3.750 -22.439 1.00 25.16 331 ARG A O 1
ATOM 2500 N N . SER A 1 332 ? -21.308 -3.516 -20.466 1.00 27.56 332 SER A N 1
ATOM 2501 C CA . SER A 1 332 ? -22.670 -3.369 -21.015 1.00 27.56 332 SER A CA 1
ATOM 2502 C C . SER A 1 332 ? -23.047 -1.950 -21.494 1.00 27.56 332 SER A C 1
ATOM 2504 O O . SER A 1 332 ? -24.218 -1.705 -21.779 1.00 27.56 332 SER A O 1
ATOM 2506 N N . ARG A 1 333 ? -22.129 -0.971 -21.554 1.00 36.00 333 ARG A N 1
ATOM 2507 C CA . ARG A 1 333 ? -22.509 0.462 -21.661 1.00 36.00 333 ARG A CA 1
ATOM 2508 C C . ARG A 1 333 ? -21.918 1.241 -22.837 1.00 36.00 333 ARG A C 1
ATOM 2510 O O . ARG A 1 333 ? -21.481 2.377 -22.673 1.00 36.00 333 ARG A O 1
ATOM 2517 N N . ARG A 1 334 ? -21.979 0.685 -24.047 1.00 28.33 334 ARG A N 1
ATOM 2518 C CA . ARG A 1 334 ? -21.907 1.498 -25.276 1.00 28.33 334 ARG A CA 1
ATOM 2519 C C . ARG A 1 334 ? -23.317 1.966 -25.675 1.00 28.33 334 ARG A C 1
ATOM 2521 O O . ARG A 1 334 ? -23.945 1.315 -26.496 1.00 28.33 334 ARG A O 1
ATOM 2528 N N . ALA A 1 335 ? -23.824 3.059 -25.094 1.00 26.39 335 ALA A N 1
ATOM 2529 C CA . ALA A 1 335 ? -24.943 3.835 -25.663 1.00 26.39 335 ALA A CA 1
ATOM 2530 C C . ALA A 1 335 ? -25.018 5.266 -25.064 1.00 26.39 335 ALA A C 1
ATOM 2532 O O . ALA A 1 335 ? -24.749 5.420 -23.870 1.00 26.39 335 ALA A O 1
ATOM 2533 N N . PRO A 1 336 ? -25.360 6.307 -25.857 1.00 28.95 336 PRO A N 1
ATOM 2534 C CA . PRO A 1 336 ? -25.268 7.722 -25.465 1.00 28.95 336 PRO A CA 1
ATOM 2535 C C . PRO A 1 336 ? -26.517 8.239 -24.703 1.00 28.95 336 PRO A C 1
ATOM 2537 O O . PRO A 1 336 ? -27.503 7.511 -24.573 1.00 28.95 336 PRO A O 1
ATOM 2540 N N . PRO A 1 337 ? -26.488 9.469 -24.136 1.00 33.66 337 PRO A N 1
ATOM 2541 C CA . PRO A 1 337 ? -27.293 9.819 -22.966 1.00 33.66 337 PRO A CA 1
ATOM 2542 C C . PRO A 1 337 ? -28.623 10.518 -23.293 1.00 33.66 337 PRO A C 1
ATOM 2544 O O . PRO A 1 337 ? -28.684 11.403 -24.143 1.00 33.66 337 PRO A O 1
ATOM 2547 N N . LEU A 1 338 ? -29.664 10.220 -22.502 1.00 25.17 338 LEU A N 1
ATOM 2548 C CA . LEU A 1 338 ? -30.920 10.979 -22.458 1.00 25.17 338 LEU A CA 1
ATOM 2549 C C . LEU A 1 338 ? -31.258 11.464 -21.030 1.00 25.17 338 LEU A C 1
ATOM 2551 O O . LEU A 1 338 ? -31.506 10.690 -20.111 1.00 25.17 338 LEU A O 1
ATOM 2555 N N . GLN A 1 339 ? -31.221 12.795 -20.916 1.00 27.81 339 GLN A N 1
ATOM 2556 C CA . GLN A 1 339 ? -31.973 13.759 -20.091 1.00 27.81 339 GLN A CA 1
ATOM 2557 C C . GLN A 1 339 ? -32.256 13.554 -18.577 1.00 27.81 339 GLN A C 1
ATOM 2559 O O . GLN A 1 339 ? -33.067 12.747 -18.131 1.00 27.81 339 GLN A O 1
ATOM 2564 N N . LYS A 1 340 ? -31.649 14.491 -17.824 1.00 38.31 340 LYS A N 1
ATOM 2565 C CA . LYS A 1 340 ? -32.049 15.215 -16.592 1.00 38.31 340 LYS A CA 1
ATOM 2566 C C . LYS A 1 340 ? -33.317 14.762 -15.840 1.00 38.31 340 LYS A C 1
ATOM 2568 O O . LYS A 1 340 ? -34.430 14.933 -16.328 1.00 38.31 340 LYS A O 1
ATOM 2573 N N . ARG A 1 341 ? -33.171 14.505 -14.529 1.00 24.83 341 ARG A N 1
ATOM 2574 C CA . ARG A 1 341 ? -34.172 14.905 -13.513 1.00 24.83 341 ARG A CA 1
ATOM 2575 C C . ARG A 1 341 ? -33.518 15.427 -12.227 1.00 24.83 341 ARG A C 1
ATOM 2577 O O . ARG A 1 341 ? -32.586 14.831 -11.702 1.00 24.83 341 ARG A O 1
ATOM 2584 N N . LYS A 1 342 ? -34.052 16.565 -11.770 1.00 33.25 342 LYS A N 1
ATOM 2585 C CA . LYS A 1 342 ? -33.683 17.370 -10.595 1.00 33.25 342 LYS A CA 1
ATOM 2586 C C . LYS A 1 342 ? -33.937 16.622 -9.273 1.00 33.25 342 LYS A C 1
ATOM 2588 O O . LYS A 1 342 ? -34.988 16.009 -9.120 1.00 33.25 342 LYS A O 1
ATOM 2593 N N . GLY A 1 343 ? -33.031 16.778 -8.306 1.00 23.98 343 GLY A N 1
ATOM 2594 C CA . GLY A 1 343 ? -33.219 16.456 -6.885 1.00 23.98 343 GLY A CA 1
ATOM 2595 C C . GLY A 1 343 ? -32.346 17.382 -6.028 1.00 23.98 343 GLY A C 1
ATOM 2596 O O . GLY A 1 343 ? -31.179 17.578 -6.354 1.00 23.98 343 GLY A O 1
ATOM 2597 N N . ARG A 1 344 ? -32.936 18.027 -5.011 1.00 23.30 344 ARG A N 1
ATOM 2598 C CA . ARG A 1 344 ? -32.313 19.071 -4.168 1.00 23.30 344 ARG A CA 1
ATOM 2599 C C . ARG A 1 344 ? -31.214 18.507 -3.240 1.00 23.30 344 ARG A C 1
ATOM 2601 O O . ARG A 1 344 ? -31.356 17.374 -2.788 1.00 23.30 344 ARG A O 1
ATOM 2608 N N . PRO A 1 345 ? -30.173 19.295 -2.905 1.00 24.08 345 PRO A N 1
ATOM 2609 C CA . PRO A 1 345 ? -29.091 18.874 -2.017 1.00 24.08 345 PRO A CA 1
ATOM 2610 C C . PRO A 1 345 ? -29.461 19.072 -0.536 1.00 24.08 345 PRO A C 1
ATOM 2612 O O . PRO A 1 345 ? -29.966 20.128 -0.156 1.00 24.08 345 PRO A O 1
ATOM 2615 N N . ILE A 1 346 ? -29.177 18.076 0.306 1.00 23.67 346 ILE A N 1
ATOM 2616 C CA . ILE A 1 346 ? -29.224 18.177 1.773 1.00 23.67 346 ILE A CA 1
ATOM 2617 C C . ILE A 1 346 ? -27.864 17.732 2.326 1.00 23.67 346 ILE A C 1
ATOM 2619 O O . ILE A 1 346 ? -27.400 16.645 1.993 1.00 23.67 346 ILE A O 1
ATOM 2623 N N . GLY A 1 347 ? -27.285 18.552 3.212 1.00 23.55 347 GLY A N 1
ATOM 2624 C CA . GLY A 1 347 ? -26.337 18.112 4.247 1.00 23.55 347 GLY A CA 1
ATOM 2625 C C . GLY A 1 347 ? -24.884 18.565 4.077 1.00 23.55 347 GLY A C 1
ATOM 2626 O O . GLY A 1 347 ? -24.202 18.153 3.150 1.00 23.55 347 GLY A O 1
ATOM 2627 N N . ARG A 1 348 ? -24.417 19.410 5.005 1.00 24.78 348 ARG A N 1
ATOM 2628 C CA . ARG A 1 348 ? -23.073 20.019 5.093 1.00 24.78 348 ARG A CA 1
ATOM 2629 C C . ARG A 1 348 ? -21.995 19.013 5.573 1.00 24.78 348 ARG A C 1
ATOM 2631 O O . ARG A 1 348 ? -22.356 18.034 6.220 1.00 24.78 348 ARG A O 1
ATOM 2638 N N . PRO A 1 349 ? -20.686 19.240 5.318 1.00 29.92 349 PRO A N 1
ATOM 2639 C CA . PRO A 1 349 ? -19.635 18.245 5.555 1.00 29.92 349 PRO A CA 1
ATOM 2640 C C . PRO A 1 349 ? -19.132 18.201 7.010 1.00 29.92 349 PRO A C 1
ATOM 2642 O O . PRO A 1 349 ? -18.810 19.228 7.603 1.00 29.92 349 PRO A O 1
ATOM 2645 N N . PHE A 1 350 ? -18.986 16.976 7.525 1.00 30.78 350 PHE A N 1
ATOM 2646 C CA . PHE A 1 350 ? -18.526 16.586 8.870 1.00 30.78 350 PHE A CA 1
ATOM 2647 C C . PHE A 1 350 ? -16.990 16.654 9.067 1.00 30.78 350 PHE A C 1
ATOM 2649 O O . PHE A 1 350 ? -16.479 16.466 10.165 1.00 30.78 350 PHE A O 1
ATOM 2656 N N . PHE A 1 351 ? -16.222 16.970 8.019 1.00 27.06 351 PHE A N 1
ATOM 2657 C CA . PHE A 1 351 ? -14.752 16.875 8.018 1.00 27.06 351 PHE A CA 1
ATOM 2658 C C . PHE A 1 351 ? -14.001 18.009 8.734 1.00 27.06 351 PHE A C 1
ATOM 2660 O O . PHE A 1 351 ? -12.773 17.991 8.777 1.00 27.06 351 PHE A O 1
ATOM 2667 N N . LYS A 1 352 ? -14.694 18.991 9.324 1.00 28.30 352 LYS A N 1
ATOM 2668 C CA . LYS A 1 352 ? -14.028 20.167 9.912 1.00 28.30 352 LYS A CA 1
ATOM 2669 C C . LYS A 1 352 ? -13.182 19.862 11.159 1.00 28.30 352 LYS A C 1
ATOM 2671 O O . LYS A 1 352 ? -12.286 20.641 11.451 1.00 28.30 352 LYS A O 1
ATOM 2676 N N . ASN A 1 353 ? -13.416 18.735 11.840 1.00 28.72 353 ASN A N 1
ATOM 2677 C CA . ASN A 1 353 ? -12.768 18.419 13.126 1.00 28.72 353 ASN A CA 1
ATOM 2678 C C . ASN A 1 353 ? -11.717 17.288 13.056 1.00 28.72 353 ASN A C 1
ATOM 2680 O O . ASN A 1 353 ? -11.158 16.915 14.085 1.00 28.72 353 ASN A O 1
ATOM 2684 N N . TRP A 1 354 ? -11.450 16.733 11.865 1.00 30.41 354 TRP A N 1
ATOM 2685 C CA . TRP A 1 354 ? -10.446 15.670 11.643 1.00 30.41 354 TRP A CA 1
ATOM 2686 C C . TRP A 1 354 ? -9.251 16.118 10.788 1.00 30.41 354 TRP A C 1
ATOM 2688 O O . TRP A 1 354 ? -8.271 15.388 10.671 1.00 30.41 354 TRP A O 1
ATOM 2698 N N . LEU A 1 355 ? -9.313 17.319 10.212 1.00 27.22 355 LEU A N 1
ATOM 2699 C CA . LEU A 1 355 ? -8.176 17.975 9.575 1.00 27.22 355 LEU A CA 1
ATOM 2700 C C . LEU A 1 355 ? -7.488 18.876 10.611 1.00 27.22 355 LEU A C 1
ATOM 2702 O O . LEU A 1 355 ? -8.195 19.506 11.402 1.00 27.22 355 LEU A O 1
ATOM 2706 N N . PRO A 1 356 ? -6.147 18.971 10.630 1.00 26.06 356 PRO A N 1
ATOM 2707 C CA . PRO A 1 356 ? -5.483 19.974 11.449 1.00 26.06 356 PRO A CA 1
ATOM 2708 C C . PRO A 1 356 ? -5.974 21.360 11.014 1.00 26.06 356 PRO A C 1
ATOM 2710 O O . PRO A 1 356 ? -5.903 21.715 9.835 1.00 26.06 356 PRO A O 1
ATOM 2713 N N . GLY A 1 357 ? -6.523 22.121 11.962 1.00 27.98 357 GLY A N 1
ATOM 2714 C CA . GLY A 1 357 ? -6.753 23.548 11.766 1.00 27.98 357 GLY A CA 1
ATOM 2715 C C . GLY A 1 357 ? -5.410 24.271 11.611 1.00 27.98 357 GLY A C 1
ATOM 2716 O O . GLY A 1 357 ? -4.395 23.760 12.086 1.00 27.98 357 GLY A O 1
ATOM 2717 N N . PRO A 1 358 ? -5.366 25.434 10.942 1.00 27.16 358 PRO A N 1
ATOM 2718 C CA . PRO A 1 358 ? -4.169 26.264 10.960 1.00 27.16 358 PRO A CA 1
ATOM 2719 C C . PRO A 1 358 ? -3.839 26.629 12.413 1.00 27.16 358 PRO A C 1
ATOM 2721 O O . PRO A 1 358 ? -4.725 27.071 13.145 1.00 27.16 358 PRO A O 1
ATOM 2724 N N . ASP A 1 359 ? -2.584 26.421 12.821 1.00 33.00 359 ASP A N 1
ATOM 2725 C CA . ASP A 1 359 ? -2.069 26.810 14.135 1.00 33.00 359 ASP A CA 1
ATOM 2726 C C . ASP A 1 359 ? -2.326 28.303 14.372 1.00 33.00 359 ASP A C 1
ATOM 2728 O O . ASP A 1 359 ? -1.625 29.176 13.859 1.00 33.00 359 ASP A O 1
ATOM 2732 N N . SER A 1 360 ? -3.339 28.617 15.174 1.00 32.28 360 SER A N 1
ATOM 2733 C CA . SER A 1 360 ? -3.561 29.960 15.694 1.00 32.28 360 SER A CA 1
ATOM 2734 C C . SER A 1 360 ? -2.687 30.161 16.930 1.00 32.28 360 SER A C 1
ATOM 2736 O O . SER A 1 360 ? -3.195 30.240 18.045 1.00 32.28 360 SER A O 1
ATOM 2738 N N . ASN A 1 361 ? -1.366 30.193 16.749 1.00 34.34 361 ASN A N 1
ATOM 2739 C CA . ASN A 1 361 ? -0.460 30.694 17.780 1.00 34.34 361 ASN A CA 1
ATOM 2740 C C . ASN A 1 361 ? 0.843 31.250 17.189 1.00 34.34 361 ASN A C 1
ATOM 2742 O O . ASN A 1 361 ? 1.945 30.833 17.522 1.00 34.34 361 ASN A O 1
ATOM 2746 N N . GLN A 1 362 ? 0.703 32.249 16.320 1.00 33.16 362 GLN A N 1
ATOM 2747 C CA . GLN A 1 362 ? 1.714 33.290 16.156 1.00 33.16 362 GLN A CA 1
ATOM 2748 C C . GLN A 1 362 ? 0.989 34.637 16.154 1.00 33.16 362 GLN A C 1
ATOM 2750 O O . GLN A 1 362 ? 0.441 35.069 15.143 1.00 33.16 362 GLN A O 1
ATOM 2755 N N . ARG A 1 363 ? 0.928 35.283 17.324 1.00 30.50 363 ARG A N 1
ATOM 2756 C CA . ARG A 1 363 ? 0.729 36.734 17.377 1.00 30.50 363 ARG A CA 1
ATOM 2757 C C . ARG A 1 363 ? 2.091 37.373 17.105 1.00 30.50 363 ARG A C 1
ATOM 2759 O O . ARG A 1 363 ? 3.043 36.991 17.783 1.00 30.50 363 ARG A O 1
ATOM 2766 N N . PRO A 1 364 ? 2.207 38.327 16.173 1.00 32.72 364 PRO A N 1
ATOM 2767 C CA . PRO A 1 364 ? 3.396 39.152 16.095 1.00 32.72 364 PRO A CA 1
ATOM 2768 C C . PRO A 1 364 ? 3.375 40.110 17.291 1.00 32.72 364 PRO A C 1
ATOM 2770 O O . PRO A 1 364 ? 2.431 40.880 17.469 1.00 32.72 364 PRO A O 1
ATOM 2773 N N . THR A 1 365 ? 4.387 40.025 18.145 1.00 39.91 365 THR A N 1
ATOM 2774 C CA . THR A 1 365 ? 4.700 41.064 19.126 1.00 39.91 365 THR A CA 1
ATOM 2775 C C . THR A 1 365 ? 5.929 41.812 18.641 1.00 39.91 365 THR A C 1
ATOM 2777 O O . THR A 1 365 ? 6.967 41.171 18.500 1.00 39.91 365 THR A O 1
ATOM 2780 N N . GLY A 1 366 ? 5.782 43.129 18.468 1.00 38.50 366 GLY A N 1
ATOM 2781 C CA . GLY A 1 366 ? 6.863 44.121 18.530 1.00 38.50 366 GLY A CA 1
ATOM 2782 C C . GLY A 1 366 ? 7.812 44.145 17.353 1.00 38.50 366 GLY A C 1
ATOM 2783 O O . GLY A 1 366 ? 8.780 43.361 17.397 1.00 38.50 366 GLY A O 1
#

Foldseek 3Di:
DDPPDVVCQVVPVLVLLVLLQCVQVVVVVVVVPDDDPDPDPDDDDNLVSQAVSQVVLLPDPPQAAFDDLFPVRNPDDQNFKKKWKAWLQGDIHIDTPQQDKFQQALQLLLLLLLVLCVPPNPVLCVLEALAADPDFLLDPVVCVVVLLHYHRSSRLSNVLLSLLSLCVVPFLVVSLVVSLVSLCVQLVHNPWAFDPSQLVRCVVSVVSSLVSLVSSVVSVSHPDDSCSSSSNNSRSSRTMDGQSSLQSNCVCLQEQQARSNVRDGSDGSVVSVSSQSSQQRHADGVCSVVCCVSNVWRWHGRSCQKMWTHQRNTITMIIGGSHHHDPVVVVPDPDDDDDDDDDDDDDDDPCPPSDDDPPPPDDDDD

Secondary structure (DSSP, 8-state):
----SSHHHHHTHHHHHHHHHHHHHHHHHHHTTS--S--------HHHHHHHHHHHHHT-----B---SSHHHHTS-TT--EEEEEETT--EEEEESTT--EE-GGGHHHHHHHHHHHHHGGGHHHHS--SPPSS-TT-HHHHHHTTT--S-TTSHHHHHHHHHHHHTTS-HHHHHHHHHHHHHHHHT-TT-EE-HHHHHHHHHH-HHHHHHHHHHHHTT---S-HHHHHHHHHHHHTEEE-HHHHHHHHHHHHTTTB-TTT--BSS-HHHHHHHHHHHHHHTTGGGHHHHHHHT-S-EEE-TTSEEEEEETTTEEEEEE-SPBPPSGGGTT-----------------SGGGTSPPP--------

Sequence (366 aa):
MTHRTGEKRVRSIAAALRPATLRACESYSRHACKGRTGVSDFKPDLRQVVADIAADMAQRTDRGAVASYIPELAKVPLDQFAIAVTTADGEMICAGDFETAFSIQSISKVFTLTLALGQLGDNLWNRVGREPSGNAFNSIVQLEYEKGKPRNPFINAGAIAVTDVLLSGHQPREALGSILRFIRFVADDEDVAIDENVARSEKETGFLNTALANYMRAFKVLEHPVDHALGVYFHHCAITMTARQLAMAGRYIAFGGKIPTTGRSVVTSERARRIAALMLTCGHYDGSGDFAFRVGLPGKSGVGGGILAVAPGKASIAVWSPGLCSARDERSRRAPPLQKRKGRPIGRPFFKNWLPGPDSNQRPTG

Radius of gyration: 21.38 Å; Cα contacts (8 Å, |Δi|>4): 625; chains: 1; bounding box: 58×64×56 Å

Nearest PDB structures (foldseek):
  3ih8-assembly1_A-2  TM=9.378E-01  e=1.171E-24  Micrococcus luteus
  3iha-assembly2_B-2  TM=9.404E-01  e=7.273E-24  Micrococcus luteus
  3ih8-assembly2_B-2  TM=9.382E-01  e=8.861E-24  Micrococcus luteus
  3ihb-assembly1_A  TM=9.343E-01  e=5.409E-24  Micrococcus luteus
  3if5-assembly1_A-2  TM=9.338E-01  e=1.315E-23  Micrococcus luteus

Solvent-accessible surface area (backbone atoms only — not comparable to full-atom values): 20012 Å² total; per-residue (Å²): 140,77,98,67,75,77,59,59,75,48,39,63,62,44,55,54,53,38,53,58,63,43,50,64,50,50,62,54,55,71,53,69,76,56,93,64,96,72,88,67,89,80,70,70,58,64,62,58,42,45,45,50,45,39,56,54,50,72,70,56,82,84,44,65,43,52,41,65,91,39,74,71,52,51,70,56,66,57,89,49,43,21,32,15,35,27,37,62,86,56,53,75,45,69,26,65,51,23,80,53,68,40,41,36,22,59,37,40,37,59,58,49,47,52,51,30,43,69,74,52,38,77,62,45,56,78,51,22,43,80,46,62,65,95,55,66,70,81,47,60,70,60,28,56,77,47,59,30,38,24,47,21,47,67,34,64,58,10,33,39,40,42,36,33,55,52,32,74,89,51,56,49,68,57,33,44,50,52,53,50,53,49,50,21,63,46,28,72,40,82,82,59,44,65,38,66,66,48,19,48,42,46,58,78,63,29,61,66,60,53,51,46,43,52,48,16,37,76,52,63,49,36,90,59,62,56,68,48,26,48,52,39,42,31,40,51,27,16,26,31,42,23,24,48,42,45,6,39,41,40,30,26,51,13,47,49,7,21,38,67,82,76,67,47,77,77,46,54,45,67,55,18,50,53,52,40,50,43,22,25,52,32,20,44,58,93,46,7,64,61,42,33,73,75,67,64,45,26,27,28,42,15,73,53,24,31,33,45,34,30,41,63,77,49,28,4,32,11,37,34,32,32,29,35,77,78,69,78,77,66,80,79,69,92,74,87,90,83,83,90,84,91,79,86,91,82,85,83,83,84,63,77,81,66,50,87,71,80,82,89,79,79,79,91,74,133

Mean predicted aligned error: 11.25 Å

pLDDT: mean 78.7, std 26.41, range [23.3, 98.69]